Protein 3G73 (pdb70)

CATH classification: 1.10.10.10

InterPro domains:
  IPR001766 Fork head domain [PF00250] (235-315)
  IPR001766 Fork head domain [PR00053] (236-249)
  IPR001766 Fork head domain [PR00053] (257-274)
  IPR001766 Fork head domain [PR00053] (281-298)
  IPR001766 Fork head domain [PS50039] (236-329)
  IPR001766 Fork head domain [SM00339] (234-321)
  IPR018122 Fork head domain conserved site1 [PS00657] (236-249)
  IPR030456 Fork head domain conserved site 2 [PS00658] (281-287)
  IPR036388 Winged helix-like DNA-binding domain superfamily [G3DSA:1.10.10.10] (220-321)
  IPR036390 Winged helix DNA-binding domain superfamily [SSF46785] (236-317)
  IPR042839 Forkhead box protein M1 [PTHR46878] (1-763)
  IPR047516 Forkhead box protein M1, forkhead domain [cd20029] (236-312)

Nearest PDB structures (foldseek):
  3g73-assembly1_A  TM=1.011E+00  e=5.603E-18  Homo sapiens
  3g73-assembly1_B  TM=9.841E-01  e=1.020E-15  Homo sapiens
  7fj2-assembly2_F  TM=9.649E-01  e=2.895E-13  Homo sapiens
  8bzm-assembly1_I-2  TM=9.018E-01  e=9.421E-08  Homo sapiens
  6lbi-assembly2_H  TM=8.969E-01  e=2.018E-07  Homo sapiens

B-factor: mean 23.2, std 7.07, range [2.24, 62.08]

Radius of gyration: 21.6 Å; Cα contacts (8 Å, |Δi|>4): 218; chains: 2; bounding box: 49×48×64 Å

Sequence (185 aa):
SVSERPPYSYMAMIQFAINSTERKRMTLKDIYTWIEDHFPYFKHIAKPGWKNSIRHNLSLHDMFVRETSANGKVSFWTIHPSANRYLTLDSERPPYSYMAMIQFAINSTERKRMTLKDIYTWIEDHFPYFKHIAKPGWKNNSIRHNLSLHDMFVRETSANGKVSFWTIHPSANRYLTLDQVFKPLD

Organism: Homo sapiens (NCBI:txid9606)

Foldseek 3Di:
DQADADPDDLLLLLQQQQLVDPVSKAALVSSLVSCCVRHVVSVPPDDPCVSVVNVVSLVPDPQWDWDADPPPGDIITHGDPVPRPSDHPD/DDADPDDLLLLLLQQQLVDPVSKAALVSSLVSCCVVPVCSVPPDDPCVSVVNVVSLVVDPQWDWDAPPVRPGIITHGDPVDCPRRHPVVPDDDDD

Secondary structure (DSSP, 8-state):
-TTSPPSS-HHHHHHHHHHTSTTSEE-HHHHHHHHHHH-THHHHTS-TTHHHHHHHHHHH-TTEEEEE-TTS--EEEEE-TTT-------/-PPPSS-HHHHHHHHHHTSTTSEE-HHHHHHHHHHH-HHHHHTS-TTHHHHHHHHHHH-TTEEEEE-TTSS-EEEEE-GGG-----GGGGPPPP-

Structure (mmCIF, N/CA/C/O backbone):
data_3G73
#
_entry.id   3G73
#
_cell.length_a   63.070
_cell.length_b   119.750
_cell.length_c   152.970
_cell.angle_alpha   90.00
_cell.angle_beta   90.00
_cell.angle_gamma   90.00
#
_symmetry.space_group_name_H-M   'C 2 2 21'
#
loop_
_entity.id
_entity.type
_entity.pdbx_description
1 polymer 'Forkhead box protein M1'
2 polymer "DNA (5'-D(P*AP*AP*AP*TP*TP*GP*TP*TP*TP*AP*TP*AP*AP*AP*CP*AP*GP*CP*CP*CP*G)-3')"
3 polymer "DNA (5'-D(P*TP*TP*CP*GP*GP*GP*CP*TP*GP*TP*TP*TP*AP*TP*AP*AP*AP*CP*AP*AP*T)-3')"
4 non-polymer 'MAGNESIUM ION'
5 water water
#
loop_
_atom_site.group_PDB
_atom_site.id
_atom_site.type_symbol
_atom_site.label_atom_id
_atom_site.label_alt_id
_atom_site.label_comp_id
_atom_site.label_asym_id
_atom_site.label_entity_id
_atom_site.label_seq_id
_atom_site.pdbx_PDB_ins_code
_atom_site.Cartn_x
_atom_site.Cartn_y
_atom_site.Cartn_z
_atom_site.occupancy
_atom_site.B_iso_or_equiv
_atom_site.auth_seq_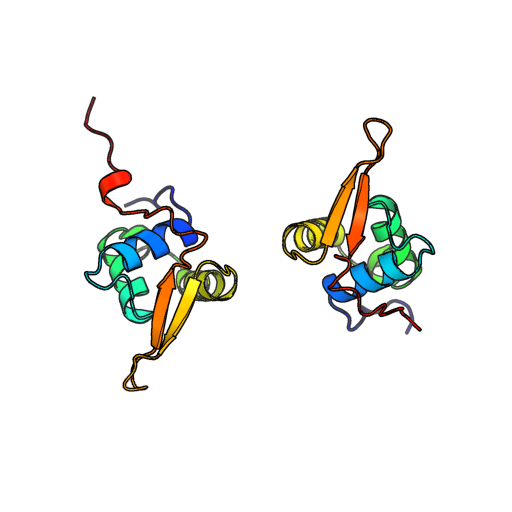id
_atom_site.auth_comp_id
_atom_site.auth_asym_id
_atom_site.auth_atom_id
_atom_site.pdbx_PDB_model_num
ATOM 1 N N . SER A 1 14 ? 21.364 40.072 -13.197 1.00 39.35 232 SER A N 1
ATOM 2 C CA . SER A 1 14 ? 22.401 39.348 -12.409 1.00 38.82 232 SER A CA 1
ATOM 3 C C . SER A 1 14 ? 21.829 38.065 -11.805 1.00 37.91 232 SER A C 1
ATOM 4 O O . SER A 1 14 ? 20.969 38.107 -10.920 1.00 39.29 232 SER A O 1
ATOM 7 N N . VAL A 1 15 ? 22.348 36.929 -12.266 1.00 36.29 233 VAL A N 1
ATOM 8 C CA . VAL A 1 15 ? 21.752 35.612 -12.003 1.00 34.65 233 VAL A CA 1
ATOM 9 C C . VAL A 1 15 ? 21.815 35.129 -10.544 1.00 32.90 233 VAL A C 1
ATOM 10 O O . VAL A 1 15 ? 21.026 34.265 -10.165 1.00 32.03 233 VAL A O 1
ATOM 14 N N . SER A 1 16 ? 22.718 35.679 -9.725 1.00 31.23 234 SER A N 1
ATOM 15 C CA . SER A 1 16 ? 22.912 35.156 -8.357 1.00 29.80 234 SER A CA 1
ATOM 16 C C . SER A 1 16 ? 22.485 36.073 -7.195 1.00 28.46 234 SER A C 1
ATOM 17 O O . SER A 1 16 ? 22.841 35.828 -6.045 1.00 26.99 234 SER A O 1
ATOM 20 N N . GLU A 1 17 ? 21.711 37.112 -7.488 1.00 28.28 235 GLU A N 1
ATOM 21 C CA . GLU A 1 17 ? 21.138 37.969 -6.442 1.00 28.39 235 GLU A CA 1
ATOM 22 C C . GLU A 1 17 ? 19.898 37.291 -5.858 1.00 27.21 235 GLU A C 1
ATOM 23 O O . GLU A 1 17 ? 19.339 36.393 -6.493 1.00 26.96 235 GLU A O 1
ATOM 29 N N . ARG A 1 18 ? 19.473 37.714 -4.663 1.00 25.39 236 ARG A N 1
ATOM 30 C CA . ARG A 1 18 ? 18.310 37.103 -4.004 1.00 25.30 236 ARG A CA 1
ATOM 31 C C . ARG A 1 18 ? 16.989 37.291 -4.789 1.00 22.77 236 ARG A C 1
ATOM 32 O O . ARG A 1 18 ? 16.610 38.406 -5.115 1.00 22.56 236 ARG A O 1
ATOM 40 N N . PRO A 1 19 ? 16.270 36.202 -5.068 1.00 21.37 237 PRO A N 1
ATOM 41 C CA . PRO A 1 19 ? 15.044 36.339 -5.878 1.00 20.69 237 PRO A CA 1
ATOM 42 C C . PRO A 1 19 ? 13.910 37.091 -5.170 1.00 19.03 237 PRO A C 1
ATOM 43 O O . PRO A 1 19 ? 13.860 37.108 -3.949 1.00 18.59 237 PRO A O 1
ATOM 47 N N . PRO A 1 20 ? 12.983 37.691 -5.936 1.00 18.02 238 PRO A N 1
ATOM 48 C CA . PRO A 1 20 ? 11.862 38.382 -5.321 1.00 17.47 238 PRO A CA 1
ATOM 49 C C . PRO A 1 20 ? 10.679 37.436 -5.078 1.00 17.47 238 PRO A C 1
ATOM 50 O O . PRO A 1 20 ? 9.540 37.795 -5.341 1.00 18.90 238 PRO A O 1
ATOM 54 N N . TYR A 1 21 ? 10.960 36.231 -4.598 1.00 17.45 239 TYR A N 1
ATOM 55 C CA . TYR A 1 21 ? 9.931 35.253 -4.278 1.00 18.30 239 TYR A CA 1
ATOM 56 C C . TYR A 1 21 ? 10.057 34.780 -2.837 1.00 17.41 239 TYR A C 1
ATOM 57 O O . TYR A 1 21 ? 11.162 34.573 -2.328 1.00 16.45 239 TYR A O 1
ATOM 66 N N . SER A 1 22 ? 8.915 34.572 -2.192 1.00 16.44 240 SER A N 1
ATOM 67 C CA . SER A 1 22 ? 8.906 34.060 -0.834 1.00 15.28 240 SER A CA 1
ATOM 68 C C . SER A 1 22 ? 9.301 32.589 -0.851 1.00 15.60 240 SER A C 1
ATOM 69 O O . SER A 1 22 ? 9.197 31.911 -1.878 1.00 16.19 240 SER A O 1
ATOM 72 N N . TYR A 1 23 ? 9.764 32.084 0.279 1.00 16.52 241 TYR A N 1
ATOM 73 C CA . TYR A 1 23 ? 10.011 30.646 0.377 1.00 18.94 241 TYR A CA 1
ATOM 74 C C . TYR A 1 23 ? 8.794 29.809 -0.060 1.00 21.54 241 TYR A C 1
ATOM 75 O O . TYR A 1 23 ? 8.949 28.760 -0.720 1.00 21.35 241 TYR A O 1
ATOM 84 N N . MET A 1 24 ? 7.603 30.281 0.316 1.00 21.15 242 MET A N 1
ATOM 85 C CA . MET A 1 24 ? 6.346 29.613 -0.033 1.00 21.95 242 MET A CA 1
ATOM 86 C C . MET A 1 24 ? 6.152 29.549 -1.564 1.00 18.93 242 MET A C 1
ATOM 87 O O . MET A 1 24 ? 5.767 28.527 -2.090 1.00 19.71 242 MET A O 1
ATOM 92 N N . ALA A 1 25 ? 6.399 30.645 -2.265 1.00 17.37 243 ALA A N 1
ATOM 93 C CA . ALA A 1 25 ? 6.351 30.638 -3.737 1.00 18.04 243 ALA A CA 1
ATOM 94 C C . ALA A 1 25 ? 7.364 29.646 -4.351 1.00 18.43 243 ALA A C 1
ATOM 95 O O . ALA A 1 25 ? 7.020 28.831 -5.216 1.00 17.42 243 ALA A O 1
ATOM 97 N N . MET A 1 26 ? 8.598 29.689 -3.869 1.00 19.53 244 MET A N 1
ATOM 98 C CA . MET A 1 26 ? 9.666 28.879 -4.456 1.00 19.48 244 MET A CA 1
ATOM 99 C C . MET A 1 26 ? 9.414 27.393 -4.205 1.00 19.19 244 MET A C 1
ATOM 100 O O . MET A 1 26 ? 9.704 26.556 -5.057 1.00 20.03 244 MET A O 1
ATOM 105 N N . ILE A 1 27 ? 8.870 27.066 -3.041 1.00 19.72 245 ILE A N 1
ATOM 106 C CA . ILE A 1 27 ? 8.507 25.686 -2.751 1.00 19.25 245 ILE A CA 1
ATOM 107 C C . ILE A 1 27 ? 7.451 25.212 -3.772 1.00 19.38 245 ILE A C 1
ATOM 108 O O . ILE A 1 27 ? 7.558 24.098 -4.313 1.00 18.65 245 ILE A O 1
ATOM 113 N N . GLN A 1 28 ? 6.471 26.066 -4.078 1.00 19.21 246 GLN A N 1
ATOM 114 C CA . GLN A 1 28 ? 5.444 25.692 -5.044 1.00 20.44 246 GLN A CA 1
ATOM 115 C C . GLN A 1 28 ? 6.031 25.465 -6.435 1.00 19.66 246 GLN A C 1
ATOM 116 O O . GLN A 1 28 ? 5.643 24.521 -7.126 1.00 18.62 246 GLN A O 1
ATOM 122 N N . PHE A 1 29 ? 6.936 26.352 -6.847 1.00 18.71 247 PHE A N 1
ATOM 123 C CA . PHE A 1 29 ? 7.570 26.243 -8.148 1.00 18.88 247 PHE A CA 1
ATOM 124 C C . PHE A 1 29 ? 8.265 24.902 -8.248 1.00 18.13 247 PHE A C 1
ATOM 125 O O . PHE A 1 29 ? 8.198 24.223 -9.268 1.00 19.95 247 PHE A O 1
ATOM 133 N N . ALA A 1 30 ? 8.941 24.538 -7.176 1.00 17.29 248 ALA A N 1
ATOM 134 C CA . ALA A 1 30 ? 9.714 23.316 -7.135 1.00 17.52 248 ALA A CA 1
ATOM 135 C C . ALA A 1 30 ? 8.802 22.110 -7.287 1.00 17.01 248 ALA A C 1
ATOM 136 O O . ALA A 1 30 ? 9.000 21.296 -8.178 1.00 18.25 248 ALA A O 1
ATOM 138 N N . ILE A 1 31 ? 7.787 22.011 -6.434 1.00 17.50 249 ILE A N 1
ATOM 139 C CA . ILE A 1 31 ? 6.854 20.887 -6.491 1.00 16.42 249 ILE A CA 1
ATOM 140 C C . ILE A 1 31 ? 6.095 20.838 -7.827 1.00 16.29 249 ILE A C 1
ATOM 141 O O . ILE A 1 31 ? 5.892 19.759 -8.399 1.00 16.63 249 ILE A O 1
ATOM 146 N N . ASN A 1 32 ? 5.675 21.993 -8.329 1.00 15.99 250 ASN A N 1
ATOM 147 C CA . ASN A 1 32 ? 4.913 22.016 -9.574 1.00 17.18 250 ASN A CA 1
ATOM 148 C C . ASN A 1 32 ? 5.748 21.733 -10.824 1.00 16.87 250 ASN A C 1
ATOM 149 O O . ASN A 1 32 ? 5.182 21.583 -11.901 1.00 15.95 250 ASN A O 1
ATOM 154 N N . SER A 1 33 ? 7.072 21.660 -10.683 1.00 16.32 251 SER A N 1
ATOM 155 C CA . SER A 1 33 ? 7.948 21.335 -11.817 1.00 16.71 251 SER A CA 1
ATOM 156 C C . SER A 1 33 ? 7.920 19.842 -12.149 1.00 17.22 251 SER A C 1
ATOM 157 O O . SER A 1 33 ? 8.369 19.446 -13.200 1.00 17.93 251 SER A O 1
ATOM 160 N N . THR A 1 34 ? 7.359 19.026 -11.263 1.00 18.53 252 THR A N 1
ATOM 161 C CA . THR A 1 34 ? 7.330 17.581 -11.436 1.00 18.91 252 THR A CA 1
ATOM 162 C C . THR A 1 34 ? 5.999 17.135 -12.035 1.00 20.91 252 THR A C 1
ATOM 163 O O . THR A 1 34 ? 4.962 17.750 -11.782 1.00 21.51 252 THR A O 1
ATOM 167 N N . GLU A 1 35 ? 6.028 16.062 -12.820 1.00 21.59 253 GLU A N 1
ATOM 168 C CA . GLU A 1 35 ? 4.816 15.506 -13.425 1.00 22.80 253 GLU A CA 1
ATOM 169 C C . GLU A 1 35 ? 3.822 15.013 -12.366 1.00 23.56 253 GLU A C 1
ATOM 170 O O . GLU A 1 35 ? 2.613 15.169 -12.525 1.00 24.44 253 GLU A O 1
ATOM 176 N N . ARG A 1 36 ? 4.337 14.426 -11.292 1.00 23.65 254 ARG A N 1
ATOM 177 C CA . ARG A 1 36 ? 3.503 13.884 -10.226 1.00 24.18 254 ARG A CA 1
ATOM 178 C C . ARG A 1 36 ? 3.085 14.941 -9.202 1.00 23.21 254 ARG A C 1
ATOM 179 O O . ARG A 1 36 ? 2.362 14.630 -8.263 1.00 22.17 254 ARG A O 1
ATOM 187 N N . LYS A 1 37 ? 3.567 16.172 -9.367 1.00 22.85 255 LYS A N 1
ATOM 188 C CA . LYS A 1 37 ? 3.296 17.267 -8.435 1.00 22.03 255 LYS A CA 1
ATOM 189 C C . LYS A 1 37 ? 3.647 16.897 -6.996 1.00 21.56 255 LYS A C 1
ATOM 190 O O . LYS A 1 37 ? 2.889 17.163 -6.062 1.00 20.29 255 LYS A O 1
ATOM 196 N N . ARG A 1 38 ? 4.811 16.274 -6.834 1.00 21.15 256 ARG A N 1
ATOM 197 C CA . ARG A 1 38 ? 5.355 15.964 -5.518 1.00 21.07 256 ARG A CA 1
ATOM 198 C C . ARG A 1 38 ? 6.878 15.964 -5.580 1.00 20.37 256 ARG A C 1
ATOM 199 O O . ARG A 1 38 ? 7.468 15.774 -6.642 1.00 19.21 256 ARG A O 1
ATOM 207 N N . MET A 1 39 ? 7.516 16.189 -4.440 1.00 20.12 257 MET A N 1
ATOM 208 C CA . MET A 1 39 ? 8.968 16.286 -4.406 1.00 20.28 257 MET A CA 1
ATOM 209 C C . MET A 1 39 ? 9.477 16.066 -2.993 1.00 18.72 257 MET A C 1
ATOM 210 O O . MET A 1 39 ? 8.890 16.578 -2.029 1.00 18.68 257 MET A O 1
ATOM 215 N N . THR A 1 40 ? 10.554 15.295 -2.873 1.00 16.06 258 THR A N 1
ATOM 216 C CA . THR A 1 40 ? 11.238 15.121 -1.599 1.00 15.93 258 THR A CA 1
ATOM 217 C C . THR A 1 40 ? 11.881 16.440 -1.146 1.00 16.20 258 THR A C 1
ATOM 218 O O . THR A 1 40 ? 12.184 17.315 -1.965 1.00 16.04 258 THR A O 1
ATOM 222 N N . LEU A 1 41 ? 12.104 16.572 0.159 1.00 16.38 259 LEU A N 1
ATOM 223 C CA . LEU A 1 41 ? 12.743 17.774 0.700 1.00 16.67 259 LEU A CA 1
ATOM 224 C C . LEU A 1 41 ? 14.114 18.035 0.056 1.00 16.95 259 LEU A C 1
ATOM 225 O O . LEU A 1 41 ? 14.397 19.163 -0.347 1.00 17.39 259 LEU A O 1
ATOM 230 N N . LYS A 1 42 ? 14.951 17.002 -0.056 1.00 17.05 260 LYS A N 1
ATOM 231 C CA . LYS A 1 42 ? 16.265 17.157 -0.678 1.00 18.07 260 LYS A CA 1
ATOM 232 C C . LYS A 1 42 ? 16.114 17.749 -2.066 1.00 17.95 260 LYS A C 1
ATOM 233 O O . LYS A 1 42 ? 16.807 18.695 -2.432 1.00 18.24 260 LYS A O 1
ATOM 239 N N . ASP A 1 43 ? 15.198 17.184 -2.843 1.00 17.40 261 ASP A N 1
ATOM 240 C CA . ASP A 1 43 ? 14.993 17.655 -4.204 1.00 17.28 261 ASP A CA 1
ATOM 241 C C . ASP A 1 43 ? 14.513 19.095 -4.251 1.00 17.51 261 ASP A C 1
ATOM 242 O O . ASP A 1 43 ? 14.865 19.806 -5.180 1.00 18.81 261 ASP A O 1
ATOM 247 N N . ILE A 1 44 ? 13.742 19.531 -3.246 1.00 17.26 262 ILE A N 1
ATOM 248 C CA . ILE A 1 44 ? 13.317 20.933 -3.157 1.00 16.80 262 ILE A CA 1
ATOM 249 C C . ILE A 1 44 ? 14.518 21.851 -2.893 1.00 17.44 262 ILE A C 1
ATOM 250 O O . ILE A 1 44 ? 14.632 22.925 -3.502 1.00 17.97 262 ILE A O 1
ATOM 255 N N . TYR A 1 45 ? 15.417 21.439 -1.998 1.00 17.38 263 TYR A N 1
ATOM 256 C CA . TYR A 1 45 ? 16.645 22.207 -1.781 1.00 18.15 263 TYR A CA 1
ATOM 257 C C . TYR A 1 45 ? 17.379 22.333 -3.098 1.00 17.60 263 TYR A C 1
ATOM 258 O O . TYR A 1 45 ? 17.769 23.431 -3.500 1.00 17.70 263 TYR A O 1
ATOM 267 N N . THR A 1 46 ? 17.579 21.192 -3.753 1.00 17.61 264 THR A N 1
ATOM 268 C CA . THR A 1 46 ? 18.311 21.129 -5.029 1.00 16.97 264 THR A CA 1
ATOM 269 C C . THR A 1 46 ? 17.671 21.996 -6.110 1.00 16.74 264 THR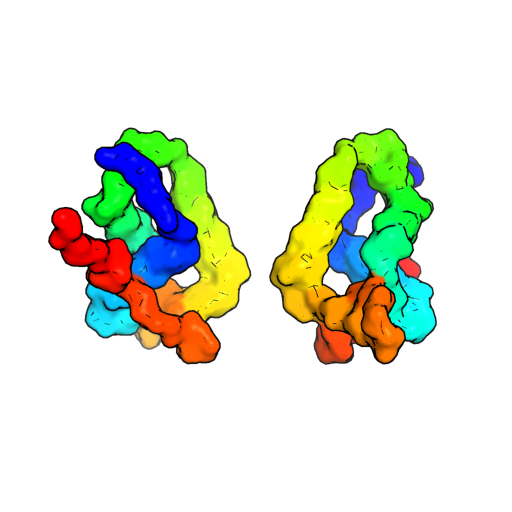 A C 1
ATOM 270 O O . THR A 1 46 ? 18.374 22.697 -6.842 1.00 17.98 264 THR A O 1
ATOM 274 N N . TRP A 1 47 ? 16.348 21.944 -6.217 1.00 16.42 265 TRP A N 1
ATOM 275 C CA . TRP A 1 47 ? 15.644 22.701 -7.258 1.00 16.49 265 TRP A CA 1
ATOM 276 C C . TRP A 1 47 ? 15.857 24.196 -7.042 1.00 16.62 265 TRP A C 1
ATOM 277 O O . TRP A 1 47 ? 16.201 24.925 -7.969 1.00 17.30 265 TRP A O 1
ATOM 288 N N . ILE A 1 48 ? 15.682 24.639 -5.805 1.00 17.79 266 ILE A N 1
ATOM 289 C CA . ILE A 1 48 ? 15.868 26.047 -5.447 1.00 19.26 266 ILE A CA 1
ATOM 290 C C . ILE A 1 48 ? 17.326 26.502 -5.654 1.00 18.62 266 ILE A C 1
ATOM 291 O O . ILE A 1 48 ? 17.565 27.550 -6.264 1.00 17.53 266 ILE A O 1
ATOM 296 N N . GLU A 1 49 ? 18.285 25.704 -5.178 1.00 18.79 267 GLU A N 1
ATOM 297 C CA . GLU A 1 49 ? 19.712 25.961 -5.443 1.00 19.48 267 GLU A CA 1
ATOM 298 C C . GLU A 1 49 ? 19.981 26.100 -6.934 1.00 18.55 267 GLU A C 1
ATOM 299 O O . GLU A 1 49 ? 20.625 27.053 -7.355 1.00 16.76 267 GLU A O 1
ATOM 305 N N . ASP A 1 50 ? 19.480 25.148 -7.720 1.00 18.20 268 ASP A N 1
ATOM 306 C CA . ASP A 1 50 ? 19.691 25.148 -9.179 1.00 18.81 268 ASP A CA 1
ATOM 307 C C . ASP A 1 50 ? 19.136 26.404 -9.854 1.00 17.71 268 ASP A C 1
ATOM 308 O O . ASP A 1 50 ? 19.768 26.963 -10.740 1.00 16.72 268 ASP A O 1
ATOM 313 N N . HIS A 1 51 ? 17.958 26.841 -9.423 1.00 16.98 269 HIS A N 1
ATOM 314 C CA . HIS A 1 51 ? 17.243 27.924 -10.096 1.00 17.20 269 HIS A CA 1
ATOM 315 C C . HIS A 1 51 ? 17.497 29.319 -9.523 1.00 17.89 269 HIS A C 1
ATOM 316 O O . HIS A 1 51 ? 17.354 30.313 -10.233 1.00 16.90 269 HIS A O 1
ATOM 323 N N . PHE A 1 52 ? 17.875 29.393 -8.251 1.00 18.13 270 PHE A N 1
ATOM 324 C CA . PHE A 1 52 ? 18.147 30.663 -7.617 1.00 17.86 270 PHE A CA 1
ATOM 325 C C . PHE A 1 52 ? 19.508 30.561 -6.937 1.00 18.05 270 PHE A C 1
ATOM 326 O O . PHE A 1 52 ? 19.563 30.373 -5.720 1.00 18.75 270 PHE A O 1
ATOM 334 N N . PRO A 1 53 ? 20.609 30.674 -7.721 1.00 16.61 271 PRO A N 1
ATOM 335 C CA . PRO A 1 53 ? 21.980 30.465 -7.253 1.00 16.64 271 PRO A CA 1
ATOM 336 C C . PRO A 1 53 ? 22.372 31.232 -5.986 1.00 17.04 271 PRO A C 1
ATOM 337 O O . PRO A 1 53 ? 23.343 30.857 -5.325 1.00 16.89 271 PRO A O 1
ATOM 341 N N . TYR A 1 54 ? 21.644 32.295 -5.664 1.00 16.48 272 TYR A N 1
ATOM 342 C CA . TYR A 1 54 ? 21.778 32.946 -4.369 1.00 16.78 272 TYR A CA 1
ATOM 343 C C . TYR A 1 54 ? 21.801 31.934 -3.214 1.00 17.04 272 TYR A C 1
ATOM 344 O O . TYR A 1 54 ? 22.612 32.043 -2.302 1.00 15.73 272 TYR A O 1
ATOM 353 N N . PHE A 1 55 ? 20.902 30.958 -3.250 1.00 17.22 273 PHE A N 1
ATOM 354 C CA . PHE A 1 55 ? 20.847 29.953 -2.210 1.00 17.67 273 PHE A CA 1
ATOM 355 C C . PHE A 1 55 ? 21.968 28.912 -2.295 1.00 17.93 273 PHE A C 1
ATOM 356 O O . PHE A 1 55 ? 22.263 28.271 -1.304 1.00 19.23 273 PHE A O 1
ATOM 364 N N . LYS A 1 56 ? 22.598 28.745 -3.452 1.00 18.31 274 LYS A N 1
ATOM 365 C CA . LYS A 1 56 ? 23.731 27.823 -3.573 1.00 18.64 274 LYS A CA 1
ATOM 366 C C . LYS A 1 56 ? 25.048 28.475 -3.155 1.00 19.28 274 LYS A C 1
ATOM 367 O O . LYS A 1 56 ? 25.940 27.782 -2.684 1.00 20.42 274 LYS A O 1
ATOM 373 N N . HIS A 1 57 ? 25.161 29.799 -3.288 1.00 19.23 275 HIS A N 1
ATOM 374 C CA . HIS A 1 57 ? 26.442 30.482 -3.124 1.00 18.97 275 HIS A CA 1
ATOM 375 C C . HIS A 1 57 ? 26.506 31.535 -2.040 1.00 19.12 275 HIS A C 1
ATOM 376 O O . HIS A 1 57 ? 27.591 31.831 -1.560 1.00 20.76 275 HIS A O 1
ATOM 383 N N . ILE A 1 58 ? 25.385 32.137 -1.672 1.00 18.50 276 ILE A N 1
ATOM 384 C CA . ILE A 1 58 ? 25.423 33.265 -0.761 1.00 18.67 276 ILE A CA 1
ATOM 385 C C . ILE A 1 58 ? 24.671 33.011 0.551 1.00 19.75 276 ILE A C 1
ATOM 386 O O . ILE A 1 58 ? 25.261 33.131 1.628 1.00 20.66 276 ILE A O 1
ATOM 391 N N . ALA A 1 59 ? 23.392 32.653 0.464 1.00 18.91 277 ALA A N 1
ATOM 392 C CA . ALA A 1 59 ? 22.571 32.418 1.654 1.00 19.49 277 ALA A CA 1
ATOM 393 C C . ALA A 1 59 ? 23.309 31.619 2.732 1.00 20.60 277 ALA A C 1
ATOM 394 O O . ALA A 1 59 ? 23.951 30.610 2.440 1.00 21.02 277 ALA A O 1
ATOM 396 N N . LYS A 1 60 ? 23.220 32.095 3.973 1.00 21.79 278 LYS A N 1
ATOM 397 C CA . LYS A 1 60 ? 23.651 31.328 5.148 1.00 22.04 278 LYS A CA 1
ATOM 398 C C . LYS A 1 60 ? 22.913 29.993 5.211 1.00 21.14 278 LYS A C 1
ATOM 399 O O 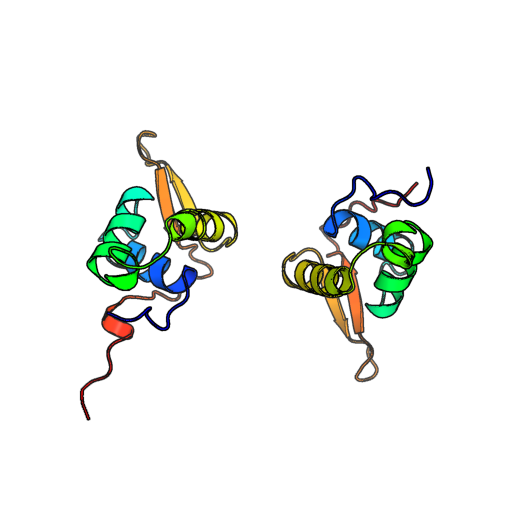. LYS A 1 60 ? 21.796 29.873 4.702 1.00 20.67 278 LYS A O 1
ATOM 405 N N . PRO A 1 61 ? 23.526 28.989 5.851 1.00 20.23 279 PRO A N 1
ATOM 406 C CA . PRO A 1 61 ? 22.918 27.656 5.992 1.00 20.38 279 PRO A CA 1
ATOM 407 C C . PRO A 1 61 ? 21.428 27.607 6.426 1.00 19.32 279 PRO A C 1
ATOM 408 O O . PRO A 1 61 ? 20.695 26.727 5.987 1.00 21.96 279 PRO A O 1
ATOM 412 N N . GLY A 1 62 ? 20.985 28.537 7.259 1.00 17.92 280 GLY A N 1
ATOM 413 C CA . GLY A 1 62 ? 19.612 28.534 7.778 1.00 16.54 280 GLY A CA 1
ATOM 414 C C . GLY A 1 62 ? 18.472 28.668 6.773 1.00 16.85 280 GLY A C 1
ATOM 415 O O . GLY A 1 62 ? 17.295 28.526 7.142 1.00 16.30 280 GLY A O 1
ATOM 416 N N . TRP A 1 63 ? 18.774 28.935 5.508 1.00 15.56 281 TRP A N 1
ATOM 417 C CA . TRP A 1 63 ? 17.696 29.032 4.537 1.00 17.49 281 TRP A CA 1
ATOM 418 C C . TRP A 1 63 ? 16.930 27.694 4.459 1.00 17.35 281 TRP A C 1
ATOM 419 O O . TRP A 1 63 ? 15.735 27.672 4.201 1.00 16.15 281 TRP A O 1
ATOM 430 N N . LYS A 1 64 ? 17.641 26.594 4.681 1.00 15.96 282 LYS A N 1
ATOM 431 C CA . LYS A 1 64 ? 17.054 25.272 4.652 1.00 15.10 282 LYS A CA 1
ATOM 432 C C . LYS A 1 64 ? 16.114 25.056 5.834 1.00 14.37 282 LYS A C 1
ATOM 433 O O . LYS A 1 64 ? 15.083 24.435 5.677 1.00 14.54 282 LYS A O 1
ATOM 439 N N . ASN A 1 65 ? 16.493 25.550 7.006 1.00 13.76 283 ASN A N 1
ATOM 440 C CA . ASN A 1 65 ? 15.612 25.595 8.172 1.00 17.20 283 ASN A CA 1
ATOM 441 C C . ASN A 1 65 ? 14.317 26.339 7.794 1.00 16.99 283 ASN A C 1
ATOM 442 O O . ASN A 1 65 ? 13.214 25.880 8.107 1.00 17.26 283 ASN A O 1
ATOM 4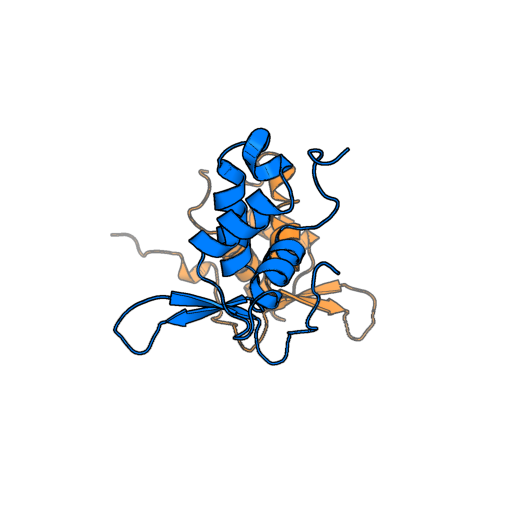47 N N . SER A 1 66 ? 14.464 27.444 7.065 1.00 15.78 284 SER A N 1
ATOM 448 C CA . SER A 1 66 ? 13.325 28.258 6.678 1.00 17.13 284 SER A CA 1
ATOM 449 C C . SER A 1 66 ? 12.415 27.513 5.702 1.00 18.42 284 SER A C 1
ATOM 450 O O . SER A 1 66 ? 11.201 27.646 5.780 1.00 17.46 284 SER A O 1
ATOM 453 N N . ILE A 1 67 ? 12.994 26.719 4.802 1.00 19.22 285 ILE A N 1
ATOM 454 C CA . ILE A 1 67 ? 12.186 25.866 3.921 1.00 18.81 285 ILE A CA 1
ATOM 455 C C . ILE A 1 67 ? 11.354 24.887 4.756 1.00 19.45 285 ILE A C 1
ATOM 456 O O . ILE A 1 67 ? 10.152 24.747 4.530 1.00 20.43 285 ILE A O 1
ATOM 461 N N . ARG A 1 68 ? 11.979 24.229 5.734 1.00 17.62 286 ARG A N 1
ATOM 462 C CA . ARG A 1 68 ? 11.270 23.215 6.506 1.00 16.82 286 ARG A CA 1
ATOM 463 C C . ARG A 1 68 ? 10.166 23.870 7.348 1.00 16.28 286 ARG A C 1
ATOM 464 O O . ARG A 1 68 ? 9.079 23.323 7.481 1.00 16.40 286 ARG A O 1
ATOM 472 N N . HIS A 1 69 ? 10.479 25.026 7.925 1.00 14.88 287 HIS A N 1
ATOM 473 C CA . HIS A 1 69 ? 9.513 25.850 8.650 1.00 14.43 287 HIS A CA 1
ATOM 474 C C . HIS A 1 69 ? 8.270 26.153 7.807 1.00 15.40 287 HIS A C 1
ATOM 475 O O . HIS A 1 69 ? 7.140 25.989 8.295 1.00 14.05 287 HIS A O 1
ATOM 482 N N . ASN A 1 70 ? 8.483 26.596 6.565 1.00 15.41 288 ASN A N 1
ATOM 483 C CA . ASN A 1 70 ? 7.376 26.877 5.637 1.00 17.75 288 ASN A CA 1
ATOM 484 C C . ASN A 1 70 ? 6.534 25.656 5.257 1.00 18.43 288 ASN A C 1
ATOM 485 O O . ASN A 1 70 ? 5.309 25.745 5.180 1.00 17.81 288 ASN A O 1
ATOM 490 N N . LEU A 1 71 ? 7.206 24.535 5.014 1.00 17.72 289 LEU A N 1
ATOM 491 C CA . LEU A 1 71 ? 6.527 23.275 4.780 1.00 17.57 289 LEU A CA 1
ATOM 492 C C . LEU A 1 71 ? 5.555 22.904 5.898 1.00 17.17 289 LEU A C 1
ATOM 493 O O . LEU A 1 71 ? 4.417 22.544 5.611 1.00 16.62 289 LEU A O 1
ATOM 498 N N . SER A 1 72 ? 5.995 23.011 7.154 1.00 16.97 290 SER A N 1
ATOM 499 C CA . SER A 1 72 ? 5.137 22.724 8.309 1.00 17.94 290 SER A CA 1
ATOM 500 C C . SER A 1 72 ? 4.098 23.806 8.590 1.00 17.49 290 SER A C 1
ATOM 501 O O . SER A 1 72 ? 2.969 23.497 8.972 1.00 17.83 290 SER A O 1
ATOM 504 N N . LEU A 1 73 ? 4.479 25.063 8.397 1.00 17.31 291 LEU A N 1
ATOM 505 C CA . LEU A 1 73 ? 3.614 26.197 8.717 1.00 17.50 291 LEU A CA 1
ATOM 506 C C . LEU A 1 73 ? 2.370 26.258 7.842 1.00 15.83 291 LEU A C 1
ATOM 507 O O . LEU A 1 73 ? 1.289 26.463 8.341 1.00 13.79 291 LEU A O 1
ATOM 512 N N . HIS A 1 74 ? 2.552 26.116 6.535 1.00 15.34 292 HIS A N 1
ATOM 513 C CA . HIS A 1 74 ? 1.480 26.321 5.582 1.00 15.59 292 HIS A CA 1
ATOM 514 C C . HIS A 1 74 ? 0.727 25.032 5.299 1.00 15.24 292 HIS A C 1
ATOM 515 O O . HIS A 1 74 ? 1.315 24.037 4.869 1.00 13.72 292 HIS A O 1
ATOM 522 N N . ASP A 1 75 ? -0.584 25.069 5.529 1.00 15.53 293 ASP A N 1
ATOM 523 C CA . ASP A 1 75 ? -1.441 23.894 5.327 1.00 15.94 293 ASP A CA 1
ATOM 524 C C . ASP A 1 75 ? -1.565 23.463 3.862 1.00 15.15 293 ASP A C 1
ATOM 525 O O . ASP A 1 75 ? -1.939 22.341 3.590 1.00 14.33 293 ASP A O 1
ATOM 530 N N . MET A 1 76 ? -1.212 24.331 2.925 1.00 16.46 294 MET A N 1
ATOM 531 C CA . MET A 1 76 ? -1.167 23.933 1.517 1.00 18.24 294 MET A CA 1
ATOM 532 C C . MET A 1 76 ? -0.078 22.899 1.213 1.00 17.69 294 MET A C 1
ATOM 533 O O . MET A 1 76 ? -0.182 22.173 0.233 1.00 17.16 294 MET A O 1
ATOM 538 N N . PHE A 1 77 ? 0.960 22.833 2.038 1.00 17.33 295 PHE A N 1
ATOM 539 C CA . PHE A 1 77 ? 2.007 21.831 1.847 1.00 16.96 295 PHE A CA 1
ATOM 540 C C . PHE A 1 77 ? 1.697 20.630 2.713 1.00 17.43 295 PHE A C 1
ATOM 541 O O . PHE A 1 77 ? 1.687 20.725 3.955 1.00 16.57 295 PHE A O 1
ATOM 549 N N . VAL A 1 78 ? 1.414 19.515 2.033 1.00 17.06 296 VAL A N 1
ATOM 550 C CA . VAL A 1 78 ? 0.965 18.290 2.671 1.00 17.05 296 VAL A CA 1
ATOM 551 C C . VAL A 1 78 ? 1.997 17.199 2.426 1.00 18.96 296 VAL A C 1
ATOM 552 O O . VAL A 1 78 ? 2.443 16.964 1.301 1.00 19.30 296 VAL A O 1
ATOM 556 N N . ARG A 1 79 ? 2.365 16.526 3.497 1.00 20.80 297 ARG A N 1
ATOM 557 C CA . ARG A 1 79 ? 3.338 15.461 3.434 1.00 22.97 297 ARG A CA 1
ATOM 558 C C . ARG A 1 79 ? 2.658 14.129 3.089 1.00 24.41 297 ARG A C 1
ATOM 559 O O . ARG A 1 79 ? 1.652 13.780 3.678 1.00 24.87 297 ARG A O 1
ATOM 567 N N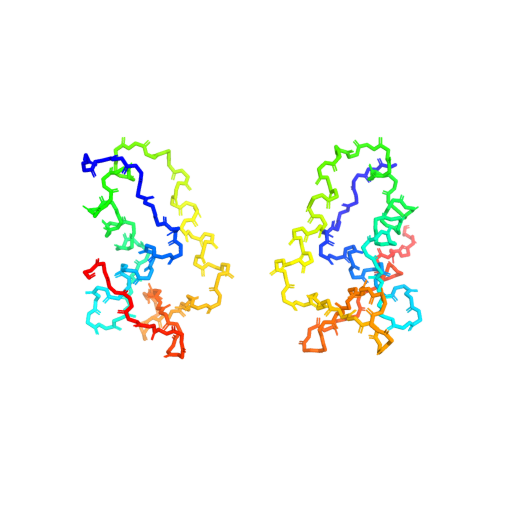 . GLU A 1 80 ? 3.203 13.411 2.111 1.00 27.04 298 GLU A N 1
ATOM 568 C CA . GLU A 1 80 ? 2.696 12.105 1.707 1.00 29.53 298 GLU A CA 1
ATOM 569 C C . GLU A 1 80 ? 3.808 11.077 1.817 1.00 30.69 298 GLU A C 1
ATOM 570 O O . GLU A 1 80 ? 4.831 11.194 1.140 1.00 30.89 298 GLU A O 1
ATOM 576 N N . THR A 1 81 ? 3.616 10.080 2.672 1.00 31.62 299 THR A N 1
ATOM 577 C CA . THR A 1 81 ? 4.586 9.003 2.808 1.00 32.94 299 THR A CA 1
ATOM 578 C C . THR A 1 81 ? 4.223 7.851 1.879 1.00 33.49 299 THR A C 1
ATOM 579 O O . THR A 1 81 ? 3.060 7.457 1.777 1.00 33.81 299 THR A O 1
ATOM 583 N N . SER A 1 82 ? 5.241 7.321 1.207 1.00 34.20 300 SER A N 1
ATOM 584 C CA . SER A 1 82 ? 5.064 6.319 0.162 1.00 34.72 300 SER A CA 1
ATOM 585 C C . SER A 1 82 ? 4.553 4.989 0.711 1.00 34.48 300 SER A C 1
ATOM 586 O O . SER A 1 82 ? 4.742 4.672 1.889 1.00 34.19 300 SER A O 1
ATOM 589 N N . ALA A 1 83 ? 3.923 4.210 -0.169 1.00 34.91 301 ALA A N 1
ATOM 590 C CA . ALA A 1 83 ? 3.361 2.897 0.176 1.00 34.85 301 ALA A CA 1
ATOM 591 C C . ALA A 1 83 ? 4.373 1.944 0.817 1.00 35.16 301 ALA A C 1
ATOM 592 O O . ALA A 1 83 ? 3.984 0.958 1.435 1.00 35.53 301 ALA A O 1
ATOM 594 N N . ASN A 1 84 ? 5.662 2.258 0.678 1.00 35.81 302 ASN A N 1
ATOM 595 C CA . ASN A 1 84 ? 6.759 1.391 1.135 1.00 35.91 302 ASN A CA 1
ATOM 596 C C . ASN A 1 84 ? 6.875 1.259 2.646 1.00 35.95 302 ASN A C 1
ATOM 597 O O . ASN A 1 84 ? 7.007 0.153 3.170 1.00 36.33 302 ASN A O 1
ATOM 602 N N . GLY A 1 85 ? 6.836 2.391 3.337 1.00 36.02 303 GLY A N 1
ATOM 603 C CA . GLY A 1 85 ? 7.177 2.432 4.746 1.00 35.71 303 GLY A CA 1
ATOM 604 C C . GLY A 1 85 ? 8.680 2.560 4.959 1.00 35.43 303 GLY A C 1
ATOM 605 O O . GLY A 1 85 ? 9.300 1.600 5.403 1.00 35.53 303 GLY A O 1
ATOM 606 N N . LYS A 1 86 ? 9.301 3.703 4.648 1.00 35.04 304 LYS A N 1
ATOM 607 C CA . LYS A 1 86 ? 8.661 4.898 4.096 1.00 34.76 304 LYS A CA 1
ATOM 608 C C . LYS A 1 86 ? 9.651 5.730 3.263 1.00 34.05 304 LYS A C 1
ATOM 609 O O . LYS A 1 86 ? 10.847 5.782 3.556 1.00 34.10 304 LYS A O 1
ATOM 615 N N . VAL A 1 87 ? 9.132 6.369 2.219 1.00 32.88 305 VAL A N 1
ATOM 616 C CA . VAL A 1 87 ? 9.789 7.501 1.563 1.00 31.38 305 VAL A CA 1
ATOM 617 C C . VAL A 1 87 ? 8.744 8.606 1.526 1.00 29.93 305 VAL A C 1
ATOM 618 O O . VAL A 1 87 ? 7.576 8.333 1.261 1.00 29.45 305 VAL A O 1
ATOM 622 N N . SER A 1 88 ? 9.126 9.846 1.805 1.00 28.62 306 SER A N 1
ATOM 623 C CA . SER A 1 88 ? 8.109 10.884 1.949 1.00 27.05 306 SER A CA 1
ATOM 624 C C . SER A 1 88 ? 8.308 12.048 0.990 1.00 25.35 306 SER A C 1
ATOM 625 O O . SER A 1 88 ? 9.424 12.525 0.796 1.00 26.26 306 SER A O 1
ATOM 628 N N . PHE A 1 89 ? 7.207 12.481 0.380 1.00 22.93 307 PHE A N 1
ATOM 629 C CA . PHE A 1 89 ? 7.206 13.597 -0.553 1.00 21.25 307 PHE A CA 1
ATOM 630 C C . PHE A 1 89 ? 6.393 14.741 0.022 1.00 19.43 307 PHE A C 1
ATOM 631 O O . PHE A 1 89 ? 5.467 14.530 0.798 1.00 18.73 307 PHE A O 1
ATOM 639 N N . TRP A 1 90 ? 6.746 15.951 -0.379 1.00 18.22 308 TRP A N 1
ATOM 640 C CA . TRP A 1 90 ? 5.932 17.122 -0.125 1.00 17.23 308 TRP A CA 1
ATOM 641 C C . TRP A 1 90 ? 5.092 17.393 -1.355 1.00 17.16 308 TRP A C 1
ATOM 642 O O . TRP A 1 90 ? 5.576 17.303 -2.488 1.00 17.43 308 TRP A O 1
ATOM 653 N N . THR A 1 91 ? 3.812 17.663 -1.116 1.00 16.64 309 THR A N 1
ATOM 654 C CA . THR A 1 91 ? 2.843 17.907 -2.176 1.00 16.08 309 THR A CA 1
ATOM 655 C C . THR A 1 91 ? 2.127 19.196 -1.878 1.00 16.78 309 THR A C 1
ATOM 656 O O . THR A 1 91 ? 2.208 19.731 -0.759 1.00 16.78 309 THR A O 1
ATOM 660 N N . ILE A 1 92 ? 1.400 19.680 -2.872 1.00 17.12 310 ILE A N 1
ATOM 661 C CA . ILE A 1 92 ? 0.505 20.795 -2.666 1.00 17.52 310 ILE 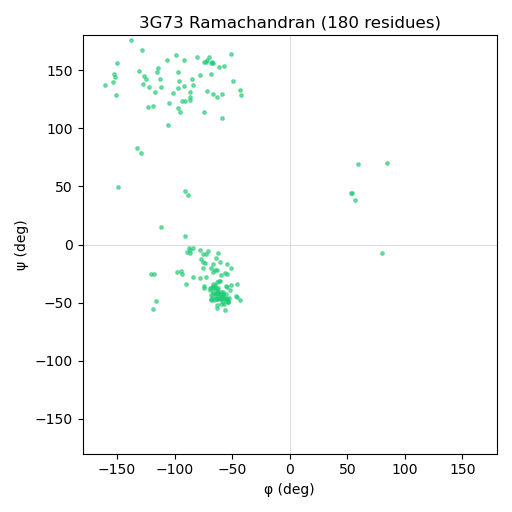A CA 1
ATOM 662 C C . ILE A 1 92 ? -0.895 20.231 -2.558 1.00 17.47 310 ILE A C 1
ATOM 663 O O . ILE A 1 92 ? -1.330 19.425 -3.391 1.00 18.18 310 ILE A O 1
ATOM 668 N N . HIS A 1 93 ? -1.601 20.660 -1.518 1.00 17.81 311 HIS A N 1
ATOM 669 C CA . HIS A 1 93 ? -2.995 20.317 -1.331 1.00 17.46 311 HIS A CA 1
ATOM 670 C C . HIS A 1 93 ? -3.733 20.415 -2.672 1.00 18.66 311 HIS A C 1
ATOM 671 O O . HIS A 1 93 ? -3.629 21.426 -3.359 1.00 17.58 311 HIS A O 1
ATOM 678 N N . PRO A 1 94 ? -4.466 19.354 -3.054 1.00 21.24 312 PRO A N 1
ATOM 679 C CA . PRO A 1 94 ? -5.198 19.268 -4.328 1.00 22.61 312 PRO A CA 1
ATOM 680 C C . PRO A 1 94 ? -6.123 20.450 -4.661 1.00 23.91 312 PRO A C 1
ATOM 681 O O . PRO A 1 94 ? -6.303 20.774 -5.838 1.00 24.95 312 PRO A O 1
ATOM 685 N N . SER A 1 95 ? -6.744 21.037 -3.640 1.00 23.75 313 SER A N 1
ATOM 686 C CA . SER A 1 95 ? -7.647 22.173 -3.814 1.00 23.82 313 SER A CA 1
ATOM 687 C C . SER A 1 95 ? -6.906 23.511 -3.757 1.00 24.32 313 SER A C 1
ATOM 688 O O . SER A 1 95 ? -7.504 24.557 -3.985 1.00 23.20 313 SER A O 1
ATOM 691 N N . ALA A 1 96 ? -5.615 23.481 -3.440 1.00 25.84 314 ALA A N 1
ATOM 692 C CA . ALA A 1 96 ? -4.813 24.706 -3.342 1.00 27.86 314 ALA A CA 1
ATOM 693 C C . ALA A 1 96 ? -4.011 25.001 -4.597 1.00 29.97 314 ALA A C 1
ATOM 694 O O . ALA A 1 96 ? -3.643 26.151 -4.848 1.00 31.74 314 ALA A O 1
ATOM 696 N N . ASN A 1 97 ? -3.733 23.970 -5.385 1.00 31.73 315 ASN A N 1
ATOM 697 C CA . ASN A 1 97 ? -2.712 24.081 -6.412 1.00 31.92 315 ASN A CA 1
ATOM 698 C C . ASN A 1 97 ? -3.164 24.905 -7.606 1.00 32.13 315 ASN A C 1
ATOM 699 O O . ASN A 1 97 ? -4.062 24.506 -8.352 1.00 32.24 315 ASN A O 1
ATOM 704 N N . ARG A 1 98 ? -2.517 26.054 -7.779 1.00 32.42 316 ARG A N 1
ATOM 705 C CA . ARG A 1 98 ? -2.752 26.922 -8.926 1.00 33.27 316 ARG A CA 1
ATOM 706 C C . ARG A 1 98 ? -1.883 26.502 -10.106 1.00 32.89 316 ARG A C 1
ATOM 707 O O . ARG A 1 98 ? -2.015 27.040 -11.199 1.00 32.31 316 ARG A O 1
ATOM 715 N N . TYR A 1 99 ? -0.982 25.548 -9.868 1.00 33.60 317 TYR A N 1
ATOM 716 C CA . TYR A 1 99 ? 0.030 25.131 -10.838 1.00 33.82 317 TYR A CA 1
ATOM 717 C C . TYR A 1 99 ? 0.889 26.299 -11.300 1.00 33.87 317 TYR A C 1
ATOM 718 O O . TYR A 1 99 ? 1.268 26.388 -12.458 1.00 33.85 317 TYR A O 1
ATOM 727 N N . LEU A 1 100 ? 1.196 27.186 -10.361 1.00 34.56 318 LEU A N 1
ATOM 728 C CA . LEU A 1 100 ? 2.237 28.181 -10.555 1.00 35.30 318 LEU A CA 1
ATOM 729 C C . LEU A 1 100 ? 3.543 27.440 -10.831 1.00 35.20 318 LEU A C 1
ATOM 730 O O . LEU A 1 100 ? 4.080 26.782 -9.935 1.00 34.50 318 LEU A O 1
ATOM 735 N N . THR A 1 101 ? 4.011 27.506 -12.074 1.00 35.37 319 THR A N 1
ATOM 736 C CA . THR A 1 101 ? 5.374 27.104 -12.423 1.00 36.08 319 THR A CA 1
ATOM 737 C C . THR A 1 101 ? 6.221 28.351 -12.700 1.00 36.28 319 THR A C 1
ATOM 738 O O . THR A 1 101 ? 5.679 29.418 -13.005 1.00 36.86 319 THR A O 1
ATOM 742 N N . LEU A 1 102 ? 7.543 28.211 -12.600 1.00 36.09 320 LEU A N 1
ATOM 743 C CA . LEU A 1 102 ? 8.468 29.352 -12.721 1.00 35.81 320 LEU A CA 1
ATOM 744 C C . LEU A 1 102 ? 8.358 30.068 -14.076 1.00 36.00 320 LEU A C 1
ATOM 745 O O . LEU A 1 102 ? 8.652 31.254 -14.178 1.00 36.84 320 LEU A O 1
ATOM 750 N N . ASP A 1 103 ? 7.922 29.353 -15.106 1.00 36.55 321 ASP A N 1
ATOM 751 C CA . ASP A 1 103 ? 7.676 29.959 -16.418 1.00 36.85 321 ASP A CA 1
ATOM 752 C C . ASP A 1 103 ? 6.347 30.702 -16.443 1.00 36.68 321 ASP A C 1
ATOM 753 O O . ASP A 1 103 ? 6.215 31.767 -15.841 1.00 36.62 321 ASP A O 1
ATOM 758 N N . SER B 1 16 ? 8.742 36.542 40.172 1.00 53.32 234 SER B N 1
ATOM 759 C CA . SER B 1 16 ? 8.402 36.971 38.763 1.00 52.62 234 SER B CA 1
ATOM 760 C C . SER B 1 16 ? 9.413 36.486 37.712 1.00 50.77 234 SER B C 1
ATOM 761 O O . SER B 1 16 ? 10.245 37.271 37.198 1.00 53.42 234 SER B O 1
ATOM 764 N N . GLU B 1 17 ? 9.343 35.201 37.379 1.00 44.96 235 GLU B N 1
ATOM 765 C CA . GLU B 1 17 ? 10.031 34.716 36.195 1.00 40.40 235 GLU B CA 1
ATOM 766 C C . GLU B 1 17 ? 9.021 34.608 35.056 1.00 35.63 235 GLU B C 1
ATOM 767 O O . GLU B 1 17 ? 7.803 34.625 35.272 1.00 32.35 235 GLU B O 1
ATOM 773 N N . ARG B 1 18 ? 9.555 34.519 33.846 1.00 30.76 236 ARG B N 1
ATOM 774 C CA . ARG B 1 18 ? 8.758 34.289 32.664 1.00 28.28 236 ARG B CA 1
ATOM 775 C C . ARG B 1 18 ? 8.017 32.981 32.867 1.00 26.00 236 ARG B C 1
ATOM 776 O O . ARG B 1 18 ? 8.632 31.979 33.231 1.00 26.38 236 ARG B O 1
ATOM 784 N N . PRO B 1 19 ? 6.698 32.993 32.658 1.00 23.06 237 PRO B N 1
ATOM 785 C CA . PRO B 1 19 ? 5.917 31.803 32.918 1.00 22.33 237 PRO B CA 1
ATOM 786 C C . PRO B 1 19 ? 6.134 30.745 31.838 1.00 20.95 237 PRO B C 1
ATOM 787 O O . PRO B 1 19 ? 6.527 31.077 30.729 1.00 19.89 237 PRO B O 1
ATOM 791 N N . PRO B 1 20 ? 5.872 29.477 32.159 1.00 20.10 238 PRO B N 1
ATOM 792 C CA . PRO B 1 20 ? 6.180 28.422 31.214 1.00 20.15 238 PRO B CA 1
ATOM 793 C C . PRO B 1 20 ? 4.998 28.117 30.313 1.00 20.25 238 PRO B C 1
ATOM 794 O O . PRO B 1 20 ? 4.676 26.952 30.125 1.00 21.35 238 PRO B O 1
ATOM 798 N N . TYR B 1 21 ? 4.356 29.159 29.784 1.00 19.71 239 TYR B N 1
ATOM 799 C CA . TYR B 1 21 ? 3.238 29.023 28.844 1.00 19.51 239 TYR B CA 1
ATOM 800 C C . TYR B 1 21 ? 3.528 29.841 27.591 1.00 18.75 239 TYR B C 1
ATOM 801 O O . TYR B 1 21 ? 4.166 30.894 27.658 1.00 19.63 239 TYR B O 1
ATOM 810 N N . SER B 1 22 ? 3.089 29.327 26.451 1.00 18.59 240 SER B N 1
ATOM 811 C CA . SER B 1 22 ? 3.263 29.999 25.162 1.00 18.86 240 SER B CA 1
ATOM 812 C C . SER B 1 22 ? 2.380 31.239 25.089 1.00 18.71 240 SER B C 1
ATOM 813 O O . SER B 1 22 ? 1.405 31.344 25.836 1.00 19.47 240 SER B O 1
ATOM 816 N N . TYR B 1 23 ? 2.683 32.155 24.177 1.00 17.56 241 TYR B N 1
ATOM 817 C CA . TYR B 1 23 ? 1.784 33.297 23.939 1.00 18.84 241 TYR B CA 1
ATOM 818 C C . TYR B 1 23 ? 0.364 32.832 23.534 1.00 19.10 241 TYR B C 1
ATOM 819 O O . TYR B 1 23 ? -0.651 33.402 23.970 1.00 19.30 241 TYR B O 1
ATOM 828 N N . MET B 1 24 ? 0.301 31.806 22.699 1.00 18.42 242 MET B N 1
ATOM 829 C CA . MET B 1 24 ? -0.980 31.235 22.269 1.00 20.31 242 MET B CA 1
ATOM 830 C C . MET B 1 24 ? -1.802 30.771 23.501 1.00 20.57 242 MET B C 1
ATOM 831 O O . MET B 1 24 ? -3.013 31.025 23.587 1.00 19.57 242 MET B O 1
ATOM 836 N N . ALA B 1 25 ? -1.135 30.130 24.462 1.00 18.14 243 ALA B N 1
ATOM 837 C CA . ALA B 1 25 ? -1.808 29.652 25.667 1.00 17.94 243 ALA B CA 1
ATOM 838 C C . ALA B 1 25 ? -2.297 30.823 26.509 1.00 17.89 243 ALA B C 1
ATOM 839 O O . ALA B 1 25 ? -3.437 30.827 26.966 1.00 18.89 243 ALA B O 1
ATOM 841 N N . MET B 1 26 ? -1.442 31.823 26.717 1.00 17.84 244 MET B N 1
ATOM 842 C CA . MET B 1 26 ? -1.807 32.962 27.570 1.00 17.51 244 MET B CA 1
ATOM 843 C C . MET B 1 26 ? -2.934 33.803 26.963 1.00 16.77 244 MET B C 1
ATOM 844 O O . MET B 1 26 ? -3.783 34.362 27.680 1.00 15.89 244 MET B O 1
ATOM 849 N N . ILE B 1 27 ? -2.940 33.899 25.643 1.00 17.02 245 ILE B N 1
ATOM 850 C CA . ILE B 1 27 ? -3.998 34.630 24.940 1.00 16.56 245 ILE B CA 1
ATOM 851 C C . ILE B 1 27 ? -5.342 33.965 25.201 1.00 16.91 245 ILE B C 1
ATOM 852 O O . ILE B 1 27 ? -6.331 34.641 25.446 1.00 16.30 245 ILE B O 1
ATOM 857 N N . GLN B 1 28 ? -5.359 32.637 25.182 1.00 17.45 246 GLN B N 1
ATOM 858 C CA . GLN B 1 28 ? -6.562 31.874 25.497 1.00 17.33 246 GLN B CA 1
ATOM 859 C C . GLN B 1 28 ? -7.015 32.099 26.938 1.00 17.87 246 GLN B C 1
ATOM 860 O O . GLN B 1 28 ? -8.212 32.224 27.191 1.00 17.76 246 GLN B O 1
ATOM 866 N N . PHE B 1 29 ? -6.064 32.160 27.874 1.00 18.53 247 PHE B N 1
ATOM 867 C CA . PHE B 1 29 ? -6.394 32.432 29.270 1.00 18.81 247 PHE B CA 1
ATOM 868 C C . PHE B 1 29 ? -7.132 33.766 29.363 1.00 18.62 247 PHE B C 1
ATOM 869 O O . PHE B 1 29 ? -8.150 33.877 30.047 1.00 19.31 247 PHE B O 1
ATOM 877 N N . ALA B 1 30 ? -6.602 34.772 28.672 1.00 18.68 248 ALA B N 1
ATOM 878 C CA . ALA B 1 30 ? -7.146 36.116 28.734 1.00 18.53 248 ALA B CA 1
ATOM 879 C C . ALA B 1 30 ? -8.562 36.110 28.184 1.00 19.19 248 ALA B C 1
ATOM 880 O O . ALA B 1 30 ? -9.489 36.557 28.859 1.00 21.01 248 ALA B O 1
ATOM 882 N N . ILE B 1 31 ? -8.731 35.562 26.982 1.00 17.77 249 ILE B N 1
ATOM 883 C CA . ILE B 1 31 ? -10.029 35.599 26.310 1.00 17.62 249 ILE B CA 1
ATOM 884 C C . ILE B 1 31 ? -11.067 34.813 27.100 1.00 17.53 249 ILE B C 1
ATOM 885 O O . ILE B 1 31 ? -12.209 35.262 27.282 1.00 16.89 249 ILE B O 1
ATOM 890 N N . ASN B 1 32 ? -10.655 33.647 27.586 1.00 17.67 250 ASN B N 1
ATOM 891 C CA . ASN B 1 32 ? -11.567 32.785 28.314 1.00 18.08 250 ASN B CA 1
ATOM 892 C C . ASN B 1 32 ? -11.871 33.246 29.725 1.00 17.57 250 ASN B C 1
ATOM 893 O O . ASN B 1 32 ? -12.756 32.691 30.357 1.00 17.22 250 ASN B O 1
ATOM 898 N N . SER B 1 33 ? -11.167 34.272 30.200 1.00 18.96 251 SER B N 1
ATOM 899 C CA . SER B 1 33 ? -11.472 34.866 31.506 1.00 19.15 251 SER B CA 1
ATOM 900 C C . SER B 1 33 ? -12.721 35.745 31.475 1.00 19.39 251 SER B C 1
ATOM 901 O O . SER B 1 33 ? -13.252 36.074 32.525 1.00 20.98 251 SER B O 1
ATOM 904 N N . THR B 1 34 ? -13.198 36.124 30.294 1.00 19.71 252 THR B N 1
ATOM 905 C CA . THR B 1 34 ? -14.363 37.010 30.195 1.00 20.26 252 THR B CA 1
ATOM 906 C C . THR B 1 34 ? -15.681 36.237 30.088 1.00 21.34 252 THR B C 1
ATOM 907 O O . THR B 1 34 ? -15.700 35.061 29.713 1.00 21.47 252 THR B O 1
ATOM 911 N N . GLU B 1 35 ? -16.783 36.904 30.428 1.00 22.16 253 GLU B N 1
ATOM 912 C CA . GLU B 1 35 ? -18.103 36.289 30.313 1.00 23.26 253 GLU B CA 1
ATOM 913 C C . GLU B 1 35 ? -18.344 35.857 28.871 1.00 23.06 253 GLU B C 1
ATOM 914 O O . GLU B 1 35 ? -18.714 34.710 28.615 1.00 23.35 253 GLU B O 1
ATOM 920 N N . ARG B 1 36 ? -18.107 36.764 27.931 1.00 22.30 254 ARG B N 1
ATOM 921 C CA . ARG B 1 36 ? -18.516 36.526 26.546 1.00 23.13 254 ARG B CA 1
ATOM 922 C C . ARG B 1 36 ? -17.473 35.860 25.643 1.00 22.76 254 ARG B C 1
ATOM 923 O O . ARG B 1 36 ? -17.702 35.733 24.446 1.00 23.34 254 ARG B O 1
ATOM 931 N N . LYS B 1 37 ? -16.355 35.417 26.222 1.00 21.93 255 LYS B N 1
ATOM 932 C CA . LYS B 1 37 ? -15.279 34.734 25.480 1.00 21.27 255 LYS B CA 1
ATOM 933 C C . LYS B 1 37 ? -14.783 35.553 24.288 1.00 21.19 255 LYS B C 1
ATOM 934 O O . LYS B 1 37 ? -14.550 35.035 23.176 1.00 21.05 255 LYS B O 1
ATOM 940 N N . ARG B 1 38 ? -14.605 36.842 24.556 1.00 21.16 256 ARG B N 1
ATOM 941 C CA . ARG B 1 38 ? -14.092 37.785 23.586 1.00 21.59 256 ARG B CA 1
ATOM 942 C C . ARG B 1 38 ? -13.361 38.908 24.311 1.00 20.87 256 ARG B C 1
ATOM 943 O O . ARG B 1 38 ? -13.775 39.308 25.390 1.00 22.04 256 ARG B O 1
ATOM 951 N N . MET B 1 39 ? -12.283 39.415 23.717 1.00 20.28 257 MET B N 1
ATOM 952 C CA . MET B 1 39 ? -11.457 40.437 24.354 1.00 20.07 257 MET B CA 1
ATOM 953 C C . MET B 1 39 ? -10.722 41.296 23.336 1.00 20.12 257 MET B C 1
ATOM 954 O O . MET B 1 39 ? -10.196 40.786 22.345 1.00 20.45 257 MET B O 1
ATOM 959 N N . THR B 1 40 ? -10.646 42.595 23.599 1.00 19.80 258 THR B N 1
ATOM 960 C CA . THR B 1 40 ? -9.860 43.491 22.757 1.00 20.49 258 THR B CA 1
ATOM 961 C C . THR B 1 40 ? -8.366 43.265 22.979 1.00 21.11 258 THR B C 1
ATOM 962 O O . THR B 1 40 ? -7.953 42.779 24.031 1.00 22.44 258 THR B O 1
ATOM 966 N N . LEU B 1 41 ? -7.565 43.646 21.987 1.00 21.11 259 LEU B N 1
ATOM 967 C CA . LEU B 1 41 ? -6.119 43.545 22.062 1.00 19.66 259 LEU B CA 1
ATOM 968 C C . LEU B 1 41 ? -5.546 44.205 23.298 1.00 20.17 259 LEU B C 1
ATOM 969 O O . LEU B 1 41 ? -4.677 43.632 23.953 1.00 18.65 259 LEU B O 1
ATOM 974 N N . LYS B 1 42 ? -5.997 45.420 23.596 1.00 20.89 260 LYS B N 1
ATOM 975 C CA . LYS B 1 42 ? -5.446 46.175 24.722 1.00 21.90 260 LYS B CA 1
ATOM 976 C C . LYS B 1 42 ? -5.753 45.476 26.051 1.00 21.85 260 LYS B C 1
ATOM 977 O O . LYS B 1 42 ? -4.960 45.537 26.992 1.00 21.87 260 LYS B O 1
ATOM 983 N N . ASP B 1 43 ? -6.922 44.849 26.134 1.00 21.60 261 ASP B N 1
ATOM 984 C CA . ASP B 1 43 ? -7.301 44.106 27.324 1.00 20.74 261 ASP B CA 1
ATOM 985 C C . ASP B 1 43 ? -6.506 42.815 27.416 1.00 20.57 261 ASP B C 1
ATOM 986 O O . ASP B 1 43 ? -6.286 42.316 28.513 1.00 20.25 261 ASP B O 1
ATOM 991 N N . ILE B 1 44 ? -6.084 42.261 26.280 1.00 19.99 262 ILE B N 1
ATOM 992 C CA . ILE B 1 44 ? -5.249 41.061 26.311 1.00 19.70 262 ILE B CA 1
ATOM 993 C C . ILE B 1 44 ? -3.890 41.439 26.878 1.00 20.17 262 ILE B C 1
ATOM 994 O O . ILE B 1 44 ? -3.365 40.725 27.736 1.00 21.39 262 ILE B O 1
ATOM 999 N N . TYR B 1 45 ? -3.346 42.578 26.440 1.00 20.04 263 TYR B N 1
ATOM 1000 C CA . TYR B 1 45 ? -2.074 43.077 26.960 1.00 19.36 263 TYR B CA 1
ATOM 1001 C C . TYR B 1 45 ? -2.161 43.217 28.471 1.00 20.32 263 TYR B C 1
ATOM 1002 O O . TYR B 1 45 ? -1.350 42.651 29.206 1.00 20.85 263 TYR B O 1
ATOM 1011 N N . THR B 1 46 ? -3.151 43.992 28.921 1.00 19.62 264 THR B N 1
ATOM 1012 C CA . THR B 1 46 ? -3.388 44.239 30.335 1.00 18.23 264 THR B CA 1
ATOM 1013 C C . THR B 1 46 ? -3.559 42.954 31.138 1.00 17.99 264 THR B C 1
ATOM 1014 O O . THR B 1 46 ? -2.998 42.815 32.226 1.00 17.21 264 THR B O 1
ATOM 1018 N N . TRP B 1 47 ? -4.355 42.028 30.618 1.00 17.60 265 TRP B N 1
ATOM 1019 C CA . TRP B 1 47 ? -4.580 40.764 31.309 1.00 17.63 265 TRP B CA 1
ATOM 1020 C C . TRP B 1 47 ? -3.257 40.020 31.516 1.00 17.70 265 TRP B C 1
ATOM 1021 O O . TRP B 1 47 ? -2.988 39.536 32.598 1.00 18.01 265 TRP B O 1
ATOM 1032 N N . ILE B 1 48 ? -2.434 39.937 30.475 1.00 19.28 266 ILE B N 1
ATOM 1033 C CA . ILE B 1 48 ? -1.174 39.202 30.564 1.00 19.61 266 ILE B CA 1
ATOM 1034 C C . ILE B 1 48 ? -0.248 39.882 31.582 1.00 20.20 266 ILE B C 1
ATOM 1035 O O . ILE B 1 48 ? 0.312 39.216 32.464 1.00 19.01 266 ILE B O 1
ATOM 1040 N N . GLU B 1 49 ? -0.142 41.208 31.488 1.00 21.04 267 GLU B N 1
ATOM 1041 C CA . GLU B 1 49 ? 0.642 42.013 32.432 1.00 20.89 267 GLU B CA 1
ATOM 1042 C C . GLU B 1 49 ? 0.234 41.789 33.880 1.00 21.04 267 GLU B C 1
ATOM 1043 O O . GLU B 1 49 ? 1.085 41.628 34.758 1.00 21.14 267 GLU B O 1
ATOM 1049 N N . ASP B 1 50 ? -1.070 41.813 34.124 1.00 20.72 268 ASP B N 1
ATOM 1050 C CA . ASP B 1 50 ? -1.597 41.692 35.479 1.00 21.52 268 ASP B CA 1
ATOM 1051 C C . ASP B 1 50 ? -1.331 40.322 36.104 1.00 21.25 268 ASP B C 1
ATOM 1052 O O . ASP B 1 50 ? -1.068 40.238 37.306 1.00 20.80 268 ASP B O 1
ATOM 1057 N N . HIS B 1 51 ? -1.414 39.262 35.301 1.00 19.91 269 HIS B N 1
ATOM 1058 C CA . HIS B 1 51 ? -1.287 37.898 35.826 1.00 19.78 269 HIS B CA 1
ATOM 1059 C C . HIS B 1 51 ? 0.129 37.365 35.730 1.00 19.56 269 HIS B C 1
ATOM 1060 O O . HIS B 1 51 ? 0.491 36.468 36.478 1.00 18.25 269 HIS B O 1
ATOM 1067 N N . PHE B 1 52 ? 0.931 37.923 34.826 1.00 19.58 270 PHE B N 1
ATOM 1068 C CA . PHE B 1 52 ? 2.308 37.483 34.650 1.00 18.96 270 PHE B CA 1
ATOM 1069 C C . PHE B 1 52 ? 3.226 38.681 34.596 1.00 19.13 270 PHE B C 1
ATOM 1070 O O . PHE B 1 52 ? 3.588 39.128 33.510 1.00 19.59 270 PHE B O 1
ATOM 1078 N N . PRO B 1 53 ? 3.622 39.196 35.765 1.00 19.21 271 PRO B N 1
ATOM 1079 C CA . PRO B 1 53 ? 4.308 40.477 35.838 1.00 19.13 271 PRO B CA 1
ATOM 1080 C C . PRO B 1 53 ? 5.676 40.519 35.161 1.00 19.03 271 PRO B C 1
ATOM 1081 O O . PRO B 1 53 ? 6.239 41.616 35.012 1.00 19.50 271 PRO B O 1
ATOM 1085 N N . TYR B 1 54 ? 6.223 39.359 34.788 1.00 18.81 272 TYR B N 1
ATOM 1086 C CA . TYR B 1 54 ? 7.382 39.319 33.889 1.00 18.43 272 TYR B CA 1
ATOM 1087 C C . TYR B 1 54 ? 7.160 40.245 32.689 1.00 18.67 272 TYR B C 1
ATOM 1088 O O . TYR B 1 54 ? 8.060 41.001 32.307 1.00 17.10 272 TYR B O 1
ATOM 1097 N N . PHE B 1 55 ? 5.963 40.191 32.105 1.00 18.21 273 PHE B N 1
ATOM 1098 C CA . PHE B 1 55 ? 5.676 40.994 30.918 1.00 19.63 273 PHE B CA 1
ATOM 1099 C C . PHE B 1 55 ? 5.398 42.453 31.244 1.00 21.72 273 PHE B C 1
ATOM 1100 O O . PHE B 1 55 ? 5.652 43.319 30.421 1.00 23.70 273 PHE B O 1
ATOM 1108 N N . LYS B 1 56 ? 4.868 42.722 32.432 1.00 24.12 274 LYS B N 1
ATOM 1109 C CA . LYS B 1 56 ? 4.685 44.097 32.899 1.00 24.61 274 LYS B CA 1
ATOM 1110 C C . LYS B 1 56 ? 6.015 44.784 33.196 1.00 24.34 274 LYS B C 1
ATOM 1111 O O . LYS B 1 56 ? 6.162 45.970 32.931 1.00 23.94 274 LYS B O 1
ATOM 1117 N N . HIS B 1 57 ? 6.977 44.044 33.744 1.00 24.80 275 HIS B N 1
ATOM 1118 C CA . HIS B 1 57 ? 8.175 44.652 34.322 1.00 25.10 275 HIS B CA 1
ATOM 1119 C C . HIS B 1 57 ? 9.513 44.282 33.679 1.00 24.49 275 HIS B C 1
ATOM 1120 O O . HIS B 1 57 ? 10.466 45.039 33.816 1.00 24.08 275 HIS B O 1
ATOM 1127 N N . ILE B 1 58 ? 9.617 43.127 33.029 1.00 23.94 276 ILE B N 1
ATOM 1128 C CA . ILE B 1 58 ? 10.923 42.669 32.527 1.00 24.45 276 ILE B CA 1
ATOM 1129 C C . ILE B 1 58 ? 10.992 42.554 31.010 1.00 23.80 276 ILE B C 1
ATOM 1130 O O . ILE B 1 58 ? 11.931 43.041 30.402 1.00 24.52 276 ILE B O 1
ATOM 1135 N N . ALA B 1 59 ? 10.006 41.915 30.396 1.00 23.91 277 ALA B N 1
ATOM 1136 C CA . ALA B 1 59 ? 10.042 41.664 28.955 1.00 23.66 277 ALA B CA 1
ATOM 1137 C C . ALA B 1 59 ? 10.376 42.920 28.159 1.00 23.92 277 ALA B C 1
ATOM 1138 O O . ALA B 1 59 ? 9.900 44.009 28.469 1.00 23.56 277 ALA B O 1
ATOM 1140 N N . LYS B 1 60 ? 11.184 42.751 27.119 1.00 24.51 278 LYS B N 1
ATOM 1141 C CA . LYS B 1 60 ? 11.429 43.818 26.152 1.00 25.18 278 LYS B CA 1
ATOM 1142 C C . LYS B 1 60 ? 10.098 44.183 25.477 1.00 24.03 278 LYS B C 1
ATOM 1143 O O . LYS B 1 60 ? 9.200 43.343 25.395 1.00 23.50 278 LYS B O 1
ATOM 1149 N N . PRO B 1 61 ? 9.959 45.438 25.008 1.00 22.92 279 PRO B N 1
ATOM 1150 C CA . PRO B 1 61 ? 8.688 45.920 24.438 1.00 22.38 279 PRO B CA 1
ATOM 1151 C C . PRO B 1 61 ? 8.117 45.062 23.297 1.00 21.16 279 PRO B C 1
ATOM 1152 O O . PRO B 1 61 ? 6.907 45.068 23.086 1.00 21.73 279 PRO B O 1
ATOM 1156 N N . GLY B 1 62 ? 8.977 44.336 22.581 1.00 19.15 280 GLY B N 1
ATOM 1157 C CA . GLY B 1 62 ? 8.555 43.482 21.470 1.00 18.52 280 GLY B CA 1
ATOM 1158 C C . GLY B 1 62 ? 7.583 42.362 21.829 1.00 18.16 280 GLY B C 1
ATOM 1159 O O . GLY B 1 62 ? 6.956 41.769 20.943 1.00 17.08 280 GLY B O 1
ATOM 1160 N N . TRP B 1 63 ? 7.441 42.057 23.112 1.00 16.27 281 TRP B N 1
ATOM 1161 C CA . TRP B 1 63 ? 6.469 41.055 23.509 1.00 17.32 281 TRP B CA 1
ATOM 1162 C C . TRP B 1 63 ? 5.066 41.383 22.987 1.00 17.85 281 TRP B C 1
ATOM 1163 O O . TRP B 1 63 ? 4.318 40.481 22.603 1.00 18.20 281 TRP B O 1
ATOM 1174 N N . LYS B 1 64 ? 4.715 42.666 22.959 1.00 17.50 282 LYS B N 1
ATOM 1175 C CA . LYS B 1 64 ? 3.424 43.076 22.405 1.00 17.69 282 LYS B CA 1
ATOM 1176 C C . LYS B 1 64 ? 3.303 42.750 20.905 1.00 17.58 282 LYS B C 1
ATOM 1177 O O . LYS B 1 64 ? 2.235 42.337 20.459 1.00 17.46 282 LYS B O 1
ATOM 1183 N N . ASN B 1 65 ? 4.397 42.925 20.153 1.00 16.65 283 ASN B N 1
ATOM 1184 C CA A ASN B 1 65 ? 4.409 42.557 18.753 0.30 17.01 283 ASN B CA 1
ATOM 1185 C CA B ASN B 1 65 ? 4.479 42.538 18.736 0.70 17.45 283 ASN B CA 1
ATOM 1186 C C . ASN B 1 65 ? 4.169 41.048 18.616 1.00 18.61 283 ASN B C 1
ATOM 1187 O O . ASN B 1 65 ? 3.413 40.616 17.735 1.00 18.88 283 ASN B O 1
ATOM 1196 N N . SER B 1 66 ? 4.758 40.255 19.519 1.00 17.72 284 SER B N 1
ATOM 1197 C CA . SER B 1 66 ? 4.568 38.813 19.487 1.00 17.75 284 SER B CA 1
ATOM 1198 C C . SER B 1 66 ? 3.124 38.429 19.752 1.00 17.78 284 SER B C 1
ATOM 1199 O O . SER B 1 66 ? 2.634 37.487 19.161 1.00 18.84 284 SER B O 1
ATOM 1202 N N . ILE B 1 67 ? 2.439 39.144 20.639 1.00 18.06 285 ILE B N 1
ATOM 1203 C CA . ILE B 1 67 ? 1.014 38.906 20.840 1.00 17.98 285 ILE B CA 1
ATOM 1204 C C . ILE B 1 67 ? 0.232 39.136 19.544 1.00 18.59 285 ILE B C 1
ATOM 1205 O O . ILE B 1 67 ? -0.547 38.280 19.108 1.00 18.04 285 ILE B O 1
ATOM 1210 N N . ARG B 1 68 ? 0.448 40.282 18.911 1.00 19.59 286 ARG B N 1
ATOM 1211 C CA . ARG B 1 68 ? -0.268 40.590 17.661 1.00 18.86 286 ARG B CA 1
ATOM 1212 C C . ARG B 1 68 ? 0.048 39.536 16.592 1.00 18.32 286 ARG B C 1
ATOM 1213 O O . ARG B 1 68 ? -0.855 39.031 15.922 1.00 17.42 286 ARG B O 1
ATOM 1221 N N . HIS B 1 69 ? 1.327 39.177 16.473 1.00 17.92 287 HIS B N 1
ATOM 1222 C CA . HIS B 1 69 ? 1.767 38.127 15.550 1.00 15.81 287 HIS B CA 1
ATOM 1223 C C . HIS B 1 69 ? 0.987 36.836 15.794 1.00 16.21 287 HIS B C 1
ATOM 1224 O O . HIS B 1 69 ? 0.461 36.232 14.857 1.00 14.83 287 HIS B O 1
ATOM 1231 N N . ASN B 1 70 ? 0.910 36.424 17.050 1.00 16.24 288 ASN B N 1
ATOM 1232 C CA . ASN B 1 70 ? 0.145 35.223 17.399 1.00 17.74 288 ASN B CA 1
ATOM 1233 C C . ASN B 1 70 ? -1.341 35.268 17.014 1.00 17.23 288 ASN B C 1
ATOM 1234 O O . ASN B 1 70 ? -1.861 34.308 16.460 1.00 17.11 288 ASN B O 1
ATOM 1239 N N . LEU B 1 71 ? -2.004 36.379 17.301 1.00 17.40 289 LEU B N 1
ATOM 1240 C CA . LEU B 1 71 ? -3.404 36.531 16.989 1.00 17.19 289 LEU B CA 1
ATOM 1241 C C . LEU B 1 71 ? -3.621 36.383 15.482 1.00 18.25 289 LEU B C 1
ATOM 1242 O O . LEU B 1 71 ? -4.528 35.662 15.065 1.00 18.69 289 LEU B O 1
ATOM 1247 N N . SER B 1 72 ? -2.785 37.029 14.668 1.00 19.47 290 SER B N 1
ATOM 1248 C CA . SER B 1 72 ? -2.924 36.923 13.201 1.00 20.49 290 SER B CA 1
ATOM 1249 C C . SER B 1 72 ? -2.460 35.585 12.646 1.00 19.98 290 SER B C 1
ATOM 1250 O O . SER B 1 72 ? -3.076 35.060 11.725 1.00 20.07 290 SER B O 1
ATOM 1253 N N . LEU B 1 73 ? -1.412 35.009 13.223 1.00 19.32 291 LEU B N 1
ATOM 1254 C CA . LEU B 1 73 ? -0.828 33.770 12.689 1.00 19.55 291 LEU B CA 1
ATOM 1255 C C . LEU B 1 73 ? -1.743 32.573 12.847 1.00 19.53 291 LEU B C 1
ATOM 1256 O O . LEU B 1 73 ? -1.900 31.785 11.927 1.00 19.29 291 LEU B O 1
ATOM 1261 N N . HIS B 1 74 ? -2.301 32.424 14.038 1.00 20.37 292 HIS B N 1
ATOM 1262 C CA . HIS B 1 74 ? -3.104 31.247 14.380 1.00 20.14 292 HIS B CA 1
ATOM 1263 C C . HIS B 1 74 ? -4.548 31.445 13.977 1.00 19.58 292 HIS B C 1
ATOM 1264 O O . HIS B 1 74 ? -5.197 32.427 14.370 1.00 17.29 292 HIS B O 1
ATOM 1271 N N . ASP B 1 75 ? -5.037 30.512 13.167 1.00 20.52 293 ASP B N 1
ATOM 1272 C CA . ASP B 1 75 ? -6.424 30.547 12.717 1.00 22.03 293 ASP B CA 1
ATOM 1273 C C . ASP B 1 75 ? -7.422 30.369 13.857 1.00 22.44 293 ASP B C 1
ATOM 1274 O O . ASP B 1 75 ? -8.566 30.789 13.725 1.00 22.62 293 ASP B O 1
ATOM 1279 N N . MET B 1 76 ? -6.984 29.778 14.971 1.00 23.53 294 MET B N 1
ATOM 1280 C CA . MET B 1 76 ? -7.848 29.620 16.144 1.00 24.02 294 MET B CA 1
ATOM 1281 C C . MET B 1 76 ? -8.262 30.964 16.723 1.00 22.41 294 MET B C 1
ATOM 1282 O O . MET B 1 76 ? -9.245 31.040 17.439 1.00 23.22 294 MET B O 1
ATOM 1287 N N . PHE B 1 77 ? -7.503 32.016 16.436 1.00 20.57 295 PHE B N 1
ATOM 1288 C CA . PHE B 1 77 ? -7.872 33.347 16.882 1.00 19.10 295 PHE B CA 1
ATOM 1289 C C . PHE B 1 77 ? -8.589 34.085 15.763 1.00 19.81 295 PHE B C 1
ATOM 1290 O O . PHE B 1 77 ? -8.033 34.316 14.687 1.00 19.83 295 PHE B O 1
ATOM 1298 N N . VAL B 1 78 ? -9.843 34.419 16.025 1.00 20.58 296 VAL B N 1
ATOM 1299 C CA . VAL B 1 78 ? -10.729 34.984 15.020 1.00 20.96 296 VAL B CA 1
ATOM 1300 C C . VAL B 1 78 ? -11.144 36.360 15.489 1.00 21.44 296 VAL B C 1
ATOM 1301 O O . VAL B 1 78 ? -11.721 36.508 16.558 1.00 20.95 296 VAL B O 1
ATOM 1305 N N . ARG B 1 79 ? -10.812 37.366 14.698 1.00 22.68 297 ARG B N 1
ATOM 1306 C CA . ARG B 1 79 ? -11.160 38.730 15.017 1.00 23.83 297 ARG B CA 1
ATOM 1307 C C . ARG B 1 79 ? -12.632 38.890 14.667 1.00 25.56 297 ARG B C 1
ATOM 1308 O O . ARG B 1 79 ? -13.115 38.268 13.727 1.00 25.29 297 ARG B O 1
ATOM 1316 N N . GLU B 1 80 ? -13.342 39.702 15.439 1.00 27.13 298 GLU B N 1
ATOM 1317 C CA . GLU B 1 80 ? -14.768 39.869 15.267 1.00 29.08 298 GLU B CA 1
ATOM 1318 C C . GLU B 1 80 ? -15.183 41.244 15.706 1.00 29.16 298 GLU B C 1
ATOM 1319 O O . GLU B 1 80 ? -14.862 41.689 16.801 1.00 29.15 298 GLU B O 1
ATOM 1325 N N . THR B 1 81 ? -15.906 41.920 14.837 1.00 29.40 299 THR B N 1
ATOM 1326 C CA . THR B 1 81 ? -16.453 43.197 15.183 1.00 30.19 299 THR B CA 1
ATOM 1327 C C . THR B 1 81 ? -17.761 42.923 15.904 1.00 30.53 299 THR B C 1
ATOM 1328 O O . THR B 1 81 ? -18.477 41.977 15.564 1.00 31.35 299 THR B O 1
ATOM 1332 N N . SER B 1 82 ? -18.057 43.720 16.924 1.00 30.39 300 SER B N 1
ATOM 1333 C CA . SER B 1 82 ? -19.370 43.672 17.557 1.00 30.27 300 SER B CA 1
ATOM 1334 C C . SER B 1 82 ? -20.461 43.785 16.488 1.00 30.44 300 SER B C 1
ATOM 1335 O O . SER B 1 82 ? -20.186 44.178 15.349 1.00 29.95 300 SER B O 1
ATOM 1338 N N . ALA B 1 83 ? -21.692 43.429 16.847 1.00 30.94 301 ALA B N 1
ATOM 1339 C CA . ALA B 1 83 ? -22.821 43.615 15.942 1.00 31.47 301 ALA B CA 1
ATOM 1340 C C . ALA B 1 83 ? -22.987 45.104 15.634 1.00 32.13 301 ALA B C 1
ATOM 1341 O O . ALA B 1 83 ? -23.406 45.473 14.538 1.00 32.26 301 ALA B O 1
ATOM 1343 N N . ASN B 1 84 ? -22.630 45.946 16.605 1.00 32.83 302 ASN B N 1
ATOM 1344 C CA . ASN B 1 84 ? -22.701 47.404 16.472 1.00 32.84 302 ASN B CA 1
ATOM 1345 C C . ASN B 1 84 ? -21.537 48.011 15.651 1.00 32.29 302 ASN B C 1
ATOM 1346 O O . ASN B 1 84 ? -21.512 49.215 15.387 1.00 31.64 302 ASN B O 1
ATOM 1351 N N . GLY B 1 85 ? -20.570 47.183 15.257 1.00 31.42 303 GLY B N 1
ATOM 1352 C CA . GLY B 1 85 ? -19.505 47.614 14.346 1.00 30.79 303 GLY B CA 1
ATOM 1353 C C . GLY B 1 85 ? -18.363 48.397 14.978 1.00 29.97 303 GLY B C 1
ATOM 1354 O O . GLY B 1 85 ? -17.354 48.658 14.323 1.00 29.71 303 GLY B O 1
ATOM 1355 N N . LYS B 1 86 ? -18.504 48.748 16.253 1.00 29.32 304 LYS B N 1
ATOM 1356 C CA . LYS B 1 86 ? -17.634 49.739 16.883 1.00 28.92 304 LYS B CA 1
ATOM 1357 C C . LYS B 1 86 ? -16.377 49.163 17.526 1.00 28.47 304 LYS B C 1
ATOM 1358 O O . LYS B 1 86 ? -15.331 49.814 17.522 1.00 29.35 304 LYS B O 1
ATOM 1364 N N . VAL B 1 87 ? -16.473 47.956 18.076 1.00 27.21 305 VAL B N 1
ATOM 1365 C CA . VAL B 1 87 ? -15.341 47.331 18.760 1.00 25.83 305 VAL B CA 1
ATOM 1366 C C . VAL B 1 87 ? -14.858 46.113 17.990 1.00 25.72 305 VAL B C 1
ATOM 1367 O O . VAL B 1 87 ? -15.662 45.379 17.418 1.00 26.39 305 VAL B O 1
ATOM 1371 N N . SER B 1 88 ? -13.541 45.912 17.975 1.00 25.00 306 SER B N 1
ATOM 1372 C CA . SER B 1 88 ? -12.930 44.718 17.401 1.00 24.32 306 SER B CA 1
ATOM 1373 C C . SER B 1 88 ? -12.466 43.806 18.536 1.00 23.93 306 SER B C 1
ATOM 1374 O O . SER B 1 88 ? -11.668 44.215 19.384 1.00 23.80 306 SER B O 1
ATOM 1377 N N . PHE B 1 89 ? -12.974 42.575 18.542 1.00 23.13 307 PHE B N 1
ATOM 1378 C CA . PHE B 1 89 ? -12.659 41.598 19.573 1.00 22.77 307 PHE B CA 1
ATOM 1379 C C . PHE B 1 89 ? -11.912 40.437 18.980 1.00 22.56 307 PHE B C 1
ATOM 1380 O O . PHE B 1 89 ? -12.146 40.064 17.825 1.00 22.50 307 PHE B O 1
ATOM 1388 N N . TRP B 1 90 ? -11.036 39.850 19.790 1.00 19.67 308 TRP B N 1
ATOM 1389 C CA . TRP B 1 90 ? -10.501 38.549 19.496 1.00 18.80 308 TRP B CA 1
ATOM 1390 C C . TRP B 1 90 ? -11.296 37.489 20.232 1.00 18.36 308 TRP B C 1
ATOM 1391 O O . TRP B 1 90 ? -11.704 37.677 21.384 1.00 19.81 308 TRP B O 1
ATOM 1402 N N . THR B 1 91 ? -11.511 36.376 19.543 1.00 16.89 309 THR B N 1
ATOM 1403 C CA . THR B 1 91 ? -12.301 35.268 20.032 1.00 16.32 309 THR B CA 1
ATOM 1404 C C . THR B 1 91 ? -11.547 34.015 19.641 1.00 17.66 309 THR B C 1
ATOM 1405 O O . THR B 1 91 ? -10.530 34.089 18.922 1.00 18.21 309 THR B O 1
ATOM 1409 N N . ILE B 1 92 ? -12.057 32.868 20.070 1.00 18.79 310 ILE B N 1
ATOM 1410 C CA . ILE B 1 92 ? -11.452 31.576 19.768 1.00 20.42 310 ILE B CA 1
ATOM 1411 C C . ILE B 1 92 ? -12.338 30.739 18.832 1.00 21.22 310 ILE B C 1
ATOM 1412 O O . ILE B 1 92 ? -13.541 30.648 19.023 1.00 20.09 310 ILE B O 1
ATOM 1417 N N . HIS B 1 93 ? -11.730 30.120 17.824 1.00 22.23 311 HIS B N 1
ATOM 1418 C CA . HIS B 1 93 ? -12.474 29.311 16.859 1.00 23.80 311 HIS B CA 1
ATOM 1419 C C . HIS B 1 93 ? -13.093 28.036 17.496 1.00 24.50 311 HIS B C 1
ATOM 1420 O O . HIS B 1 93 ? -12.391 27.283 18.169 1.00 23.15 311 HIS B O 1
ATOM 1427 N N . PRO B 1 94 ? -14.406 27.799 17.274 1.00 26.11 312 PRO B N 1
ATOM 1428 C CA . PRO B 1 94 ? -15.148 26.635 17.768 1.00 27.32 312 PRO B CA 1
ATOM 1429 C C . PRO B 1 94 ? -14.593 25.262 17.396 1.00 29.03 312 PRO B C 1
ATOM 1430 O O . PRO B 1 94 ? -14.702 24.343 18.193 1.00 29.49 312 PRO B O 1
ATOM 1434 N N . SER B 1 95 ? -14.034 25.103 16.199 1.00 31.23 313 SER B N 1
ATOM 1435 C CA . SER B 1 95 ? -13.402 23.825 15.832 1.00 32.98 313 SER B CA 1
ATOM 1436 C C . SER B 1 95 ? -12.082 23.577 16.582 1.00 34.49 313 SER B C 1
ATOM 1437 O O . SER B 1 95 ? -11.484 22.510 16.453 1.00 35.48 313 SER B O 1
ATOM 1440 N N . ALA B 1 96 ? -11.620 24.555 17.350 1.00 35.81 314 ALA B N 1
ATOM 1441 C CA . ALA B 1 96 ? -10.425 24.370 18.159 1.00 37.51 314 ALA B CA 1
ATOM 1442 C C . ALA B 1 96 ? -10.486 25.200 19.422 1.00 38.40 314 ALA B C 1
ATOM 1443 O O . ALA B 1 96 ? -9.539 25.926 19.706 1.00 39.60 314 ALA B O 1
ATOM 1445 N N . ASN B 1 97 ? -11.596 25.125 20.163 1.00 39.23 315 ASN B N 1
ATOM 1446 C CA . ASN B 1 97 ? -11.619 25.675 21.525 1.00 39.86 315 ASN B CA 1
ATOM 1447 C C . ASN B 1 97 ? -11.575 24.533 22.540 1.00 39.35 315 ASN B C 1
ATOM 1448 O O . ASN B 1 97 ? -12.577 23.847 22.782 1.00 39.28 315 ASN B O 1
ATOM 1453 N N . ARG B 1 98 ? -10.390 24.335 23.114 1.00 37.88 316 ARG B N 1
ATOM 1454 C CA . ARG B 1 98 ? -10.187 23.319 24.129 1.00 36.97 316 ARG B CA 1
ATOM 1455 C C . ARG B 1 98 ? -10.519 23.905 25.493 1.00 34.63 316 ARG B C 1
ATOM 1456 O O . ARG B 1 98 ? -10.533 23.211 26.500 1.00 34.56 316 ARG B O 1
ATOM 1464 N N . TYR B 1 99 ? -10.847 25.191 25.484 1.00 32.27 317 TYR B N 1
ATOM 1465 C CA . TYR B 1 99 ? -11.250 25.938 26.663 1.00 30.53 317 TYR B CA 1
ATOM 1466 C C . TYR B 1 99 ? -10.189 25.969 27.770 1.00 27.69 317 TYR B C 1
ATOM 1467 O O . TYR B 1 99 ? -10.350 25.383 28.840 1.00 27.27 317 TYR B O 1
ATOM 1476 N N . LEU B 1 100 ? -9.111 26.676 27.497 1.00 24.72 318 LEU B N 1
ATOM 1477 C CA . LEU B 1 100 ? -8.030 26.880 28.417 1.00 23.86 318 LEU B CA 1
ATOM 1478 C C . LEU B 1 100 ? -8.292 28.065 29.297 1.00 22.39 318 LEU B C 1
ATOM 1479 O O . LEU B 1 100 ? -8.544 29.125 28.830 1.00 21.95 318 LEU B O 1
ATOM 1484 N N . THR B 1 101 ? -8.206 27.866 30.590 1.00 20.91 319 THR B N 1
ATOM 1485 C CA . THR B 1 101 ? -8.319 28.958 31.555 1.00 20.66 319 THR B CA 1
ATOM 1486 C C . THR B 1 101 ? -7.163 28.887 32.561 1.00 19.77 319 THR B C 1
ATOM 1487 O O . THR B 1 101 ? -6.684 27.792 32.882 1.00 18.89 319 THR B O 1
ATOM 1491 N N . LEU B 1 102 ? -6.738 30.053 33.058 1.00 19.74 320 LEU B N 1
ATOM 1492 C CA . LEU B 1 102 ? -5.660 30.158 34.076 1.00 18.72 320 LEU B CA 1
ATOM 1493 C C . LEU B 1 102 ? -5.763 29.134 35.193 1.00 18.42 320 LEU B C 1
ATOM 1494 O O . LEU B 1 102 ? -4.773 28.483 35.522 1.00 17.00 320 LEU B O 1
ATOM 1499 N N . ASP B 1 103 ? -6.961 28.984 35.754 1.00 19.19 321 ASP B N 1
ATOM 1500 C CA . ASP B 1 103 ? -7.185 28.103 36.905 1.00 20.85 321 ASP B CA 1
ATOM 1501 C C . ASP B 1 103 ? -6.744 26.663 36.643 1.00 21.28 321 ASP B C 1
ATOM 1502 O O . ASP B 1 103 ? -6.426 25.931 37.577 1.00 21.09 321 ASP B O 1
ATOM 1507 N N . GLN B 1 104 ? -6.719 26.267 35.377 1.00 21.64 322 GLN B N 1
ATOM 1508 C CA . GLN B 1 104 ? -6.305 24.918 34.985 1.00 22.48 322 GLN B CA 1
ATOM 1509 C C . GLN B 1 104 ? -4.793 24.724 35.097 1.00 22.70 322 GLN B C 1
ATOM 1510 O O . GLN B 1 104 ? -4.322 23.595 35.111 1.00 23.45 322 GLN B O 1
ATOM 1516 N N . VAL B 1 105 ? -4.040 25.812 35.205 1.00 22.98 323 VAL B N 1
ATOM 1517 C CA . VAL B 1 105 ? -2.585 25.730 35.299 1.00 23.72 323 VAL B CA 1
ATOM 1518 C C . VAL B 1 105 ? -2.059 25.535 36.725 1.00 22.76 323 VAL B C 1
ATOM 1519 O O . VAL B 1 105 ? -0.855 25.386 36.915 1.00 23.82 323 VAL B O 1
ATOM 1523 N N . PHE B 1 106 ? -2.933 25.555 37.724 1.00 21.80 324 PHE B N 1
ATOM 1524 C CA . PHE B 1 106 ? -2.480 25.569 39.117 1.00 20.15 324 PHE B CA 1
ATOM 1525 C C . PHE B 1 106 ? -2.406 24.157 39.702 1.00 21.04 324 PHE B C 1
ATOM 1526 O O . PHE B 1 106 ? -3.384 23.424 39.664 1.00 21.42 324 PHE B O 1
ATOM 1534 N N . LYS B 1 107 ? -1.229 23.775 40.199 1.00 21.70 325 LYS B N 1
ATOM 1535 C CA . LYS B 1 107 ? -1.042 22.520 40.925 1.00 23.25 325 LYS B CA 1
ATOM 1536 C C . LYS B 1 107 ? -1.425 22.750 42.360 1.00 23.64 325 LYS B C 1
ATOM 1537 O O . LYS B 1 107 ? -1.045 23.763 42.929 1.00 21.30 325 LYS B O 1
ATOM 1543 N N . PRO B 1 108 ? -2.148 21.795 42.964 1.00 25.76 326 PRO B N 1
ATOM 1544 C CA . PRO B 1 108 ? -2.315 21.850 44.405 1.00 27.66 326 PRO B CA 1
ATOM 1545 C C . PRO B 1 108 ? -0.962 21.575 45.050 1.00 30.26 326 PRO B C 1
ATOM 1546 O O . PRO B 1 108 ? -0.166 20.819 44.492 1.00 29.45 326 PRO B O 1
ATOM 1550 N N . LEU B 1 109 ? -0.688 22.199 46.190 1.00 34.15 327 LEU B N 1
ATOM 1551 C CA . LEU B 1 109 ? 0.635 22.079 46.801 1.00 37.83 327 LEU B CA 1
ATOM 1552 C C . LEU B 1 109 ? 0.875 20.694 47.415 1.00 42.53 327 LEU B C 1
ATOM 1553 O O . LEU B 1 109 ? 0.021 20.163 48.133 1.00 41.68 327 LEU B O 1
ATOM 1558 N N . ASP B 1 110 ? 2.039 20.123 47.088 1.00 49.17 328 ASP B N 1
ATOM 1559 C CA . ASP B 1 110 ? 2.514 18.846 47.638 1.00 54.50 328 ASP B CA 1
ATOM 1560 C C . ASP B 1 110 ? 3.758 19.080 48.494 1.00 55.51 328 ASP B C 1
ATOM 1561 O O . ASP B 1 110 ? 3.848 18.587 49.625 1.00 57.76 328 ASP B O 1
#

GO terms:
  GO:0003677 DNA binding (F, IDA)
  GO:0003700 DNA-binding transcription factor activity (F, TAS)
  GO:0005737 cytoplasm (C, IDA)
  GO:0010718 positive regulation of epithelial to mesenchymal transition (P, IMP)
  GO:0036312 phosphatidylinositol 3-kinase regulatory subunit binding (F, IPI)
  GO:0036313 phosphatidylinositol 3-kinase catalytic subunit binding (F, IPI)
  GO:0120283 protein serine/threonine kinase binding (F, IPI)
  GO:0005515 protein binding (F, IPI)
  GO:0003700 DNA-binding transcription factor activity (F, IDA)
  GO:0045893 positive regulation of DNA-templated transcription (P, IDA)
  GO:0007346 regulation of mitotic cell cycle (P, IDA)
  GO:0000977 RNA polymerase II transcription regulatory region sequence-specific DNA binding (F, IDA)
  GO:0045944 positive regulation of transcription by RNA polymerase II (P, IDA)
  GO:0000086 G2/M transition of mitotic cell cycle (P, IDA)
  GO:0045893 positive regulation of DNA-templated transcription (P, IMP)
  GO:2000781 positive regulation of double-strand break repair (P, IMP)
  GO:0030330 DNA damage respo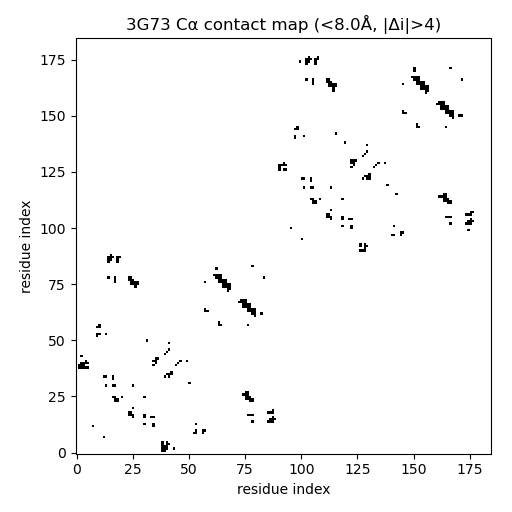nse, signal transduction by p53 class mediator (P, IMP)
  GO:0019901 protein kinase binding (F, IPI)
  GO:0005654 nucleoplasm (C, TAS)
  GO:0045892 negative regulation of DNA-templated transcription (P, IMP)

Solvent-accessible surface area: 12311 Å² total; per-residue (Å²): 115,129,44,118,128,14,123,86,64,41,69,18,0,0,10,19,0,0,3,62,35,169,155,64,66,20,34,46,165,71,0,25,66,24,0,42,84,81,16,20,37,6,107,132,108,23,173,118,40,16,75,91,38,0,111,104,18,2,89,74,53,120,36,9,58,128,91,47,34,114,105,62,151,72,36,39,35,14,10,74,118,106,38,22,183,123,63,62,64,172,98,160,128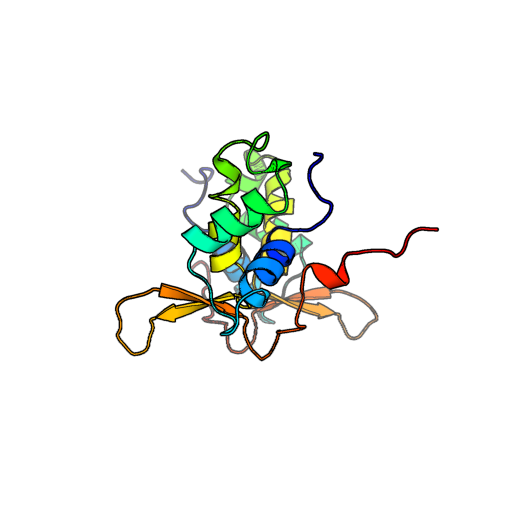,16,117,76,61,37,69,12,1,0,7,8,0,0,4,64,36,173,172,74,62,17,32,46,152,66,0,29,55,23,0,38,89,81,24,51,40,5,108,137,103,21,171,117,35,16,76,85,37,0,102,105,18,2,92,72,54,120,27,9,48,125,90,68,22,120,107,50,178,60,53,31,36,19,17,75,123,100,37,59,199,88,55,19,34,100,107,35,140,176,114,185,182